Protein AF-A0A7S1F856-F1 (afdb_monomer)

Secondary structure (DSSP, 8-state):
-HHHHHHHHHHHHHHHHHHHHHHHIIIIIHHHHHHHHSEEEEEE-TTS-GGGGTTEEEEEE-TT-EE-GGG-EEEEESEEEEEEEEESSS--SB--EEEEEES-B-SBS-B--TTTT-TT--EEEE----SGGGHHHHHHHHHHHHHHHHHHT-B-SSPEEEEEES-HHHHHHHHHHHHHHHHHHHHHHHHHHHHHHHHHHHHHHHHHHHHHHHHHHHHHHT----PPPPPP-

Solvent-accessible surface area (backbone atoms only — not comparable to full-atom values): 12400 Å² total; per-residue (Å²): 109,74,69,57,54,54,53,52,50,54,51,48,51,51,54,52,50,51,52,52,51,51,53,43,35,62,73,17,44,36,57,28,50,47,34,70,74,23,43,80,47,69,67,43,58,45,81,52,71,36,78,85,50,75,61,40,11,30,39,29,40,31,93,62,35,40,74,38,35,74,67,9,22,29,34,79,68,105,50,35,31,24,36,21,42,36,28,60,79,62,92,65,51,59,43,19,36,29,35,45,44,66,74,35,46,39,69,58,53,32,60,62,40,77,32,62,87,40,91,76,30,38,22,27,35,45,60,71,65,69,37,87,91,42,52,60,56,58,53,47,46,51,53,18,46,56,51,35,25,74,73,68,69,38,44,64,73,74,63,45,42,18,36,43,27,60,50,53,65,61,51,41,52,46,29,47,52,51,34,51,48,53,50,53,52,51,52,52,53,50,50,53,51,51,53,51,54,51,50,55,54,48,52,54,48,51,52,51,51,52,51,54,51,52,52,51,60,52,55,66,73,67,64,72,80,83,74,80,80,77,84,81,132

Organism: Noctiluca scintillans (NCBI:txid2966)

Radius of gyration: 32.12 Å; Cα contacts (8 Å, |Δi|>4): 357; chains: 1; bounding box: 76×32×111 Å

Mean predicted aligned error: 8.93 Å

Sequence (233 aa):
VRGCLLASLCLFCVLVGAWTGFTVYDHFFAHYWFSANGGAYVNVVPTEPATGYADAGKIVFTDESKVDVRRALGYRDRLTYCVAPISDGTLSTSVQFWATGMECCSARGSFTCDDTFNTKARSGFVIRDVSEHRRDQHYYYMKAVRQAEAAFGITSTDPIFVRWVKDPEKMETNYWRTGFGVLLVSVIVALLFCIFVISLIFSSWLGYRWWTVGRKAFGERFQAPVLPDPPVP

Foldseek 3Di:
DVVVVVVVLVVVLVVVLVVLVVVLCQQFVLLLCLLVQADEEAQDAQPDDCVVRVRHQKYFHHLLKAFQLQLKAWDDDVWTKIWTFIHSPDPDLEGQEIAIDIPQADRGRGGGFECRVPSLWRMWRWDDNSDPVVPPNVVRNVVRVVVSCVVPVHDYDNHTYTHTYNDNVVVSVVSVVVSVVSSVVVVVVSVVVVVVVVVVVVVVVVVVVVVVVVVVVVVVVPPDPDDDDDDDD

pLDDT: mean 86.95, std 11.19, range [53.06, 96.38]

Structure (mmCIF, N/CA/C/O backbone):
data_AF-A0A7S1F856-F1
#
_entry.id   AF-A0A7S1F856-F1
#
loop_
_atom_site.group_PDB
_atom_site.id
_atom_site.type_symbol
_atom_site.label_atom_id
_atom_site.label_alt_id
_atom_site.label_comp_id
_atom_site.label_asym_id
_atom_site.label_entity_id
_atom_site.label_seq_id
_atom_site.pdbx_PDB_ins_code
_atom_site.Cartn_x
_atom_site.Cartn_y
_atom_site.Cartn_z
_atom_site.occupancy
_atom_site.B_iso_or_equiv
_atom_site.auth_seq_id
_atom_site.auth_comp_id
_atom_site.auth_asym_id
_atom_site.auth_atom_id
_atom_site.pdbx_PDB_model_num
ATOM 1 N N . VAL A 1 1 ? 19.044 -6.012 -43.704 1.00 62.34 1 VAL A N 1
ATOM 2 C CA . VAL A 1 1 ? 19.553 -6.645 -42.458 1.00 62.34 1 VAL A CA 1
ATOM 3 C C . VAL A 1 1 ? 19.858 -5.627 -41.355 1.00 62.34 1 VAL A C 1
ATOM 5 O O . VAL A 1 1 ? 19.230 -5.710 -40.313 1.00 62.34 1 VAL A O 1
ATOM 8 N N . ARG A 1 2 ? 20.739 -4.629 -41.557 1.00 66.19 2 ARG A N 1
ATOM 9 C CA . ARG A 1 2 ? 21.105 -3.653 -40.497 1.00 66.19 2 ARG A CA 1
ATOM 10 C C . ARG A 1 2 ? 19.947 -2.775 -39.993 1.00 66.19 2 ARG A C 1
ATOM 12 O O . ARG A 1 2 ? 19.802 -2.619 -38.789 1.00 66.19 2 ARG A O 1
ATOM 19 N N . GLY A 1 3 ? 19.093 -2.271 -40.889 1.00 73.81 3 GLY A N 1
ATOM 20 C CA . GLY A 1 3 ? 17.895 -1.511 -40.493 1.00 73.81 3 GLY A CA 1
ATOM 21 C C . GLY A 1 3 ? 16.864 -2.350 -39.727 1.00 73.81 3 GLY A C 1
ATOM 22 O O . GLY A 1 3 ? 16.248 -1.858 -38.790 1.00 73.81 3 GLY A O 1
ATOM 23 N N . CYS A 1 4 ? 16.742 -3.640 -40.060 1.00 79.94 4 CYS A N 1
ATOM 24 C CA . CYS A 1 4 ? 15.829 -4.565 -39.384 1.00 79.94 4 CYS A CA 1
ATOM 25 C C . CYS A 1 4 ? 16.226 -4.802 -37.917 1.00 79.94 4 CYS A C 1
ATOM 27 O O . CYS A 1 4 ? 15.350 -4.867 -37.065 1.00 79.94 4 CYS A O 1
ATOM 29 N N . LEU A 1 5 ? 17.532 -4.878 -37.620 1.00 80.00 5 LEU A N 1
ATOM 30 C CA . LEU A 1 5 ? 18.049 -5.086 -36.258 1.00 80.00 5 LEU A CA 1
ATOM 31 C C . LEU A 1 5 ? 17.800 -3.881 -35.339 1.00 80.00 5 LEU A C 1
ATOM 33 O O . LEU A 1 5 ? 17.421 -4.050 -34.181 1.00 80.00 5 LEU A O 1
ATOM 37 N N . LEU A 1 6 ? 17.979 -2.664 -35.862 1.00 81.06 6 LEU A N 1
ATOM 38 C CA . LEU A 1 6 ? 17.670 -1.428 -35.135 1.00 81.06 6 LEU A CA 1
ATOM 39 C C . LEU A 1 6 ? 16.170 -1.328 -34.842 1.00 81.06 6 LEU A C 1
ATOM 41 O O . LEU A 1 6 ? 15.785 -1.083 -33.704 1.00 81.06 6 LEU A O 1
ATOM 45 N N . ALA A 1 7 ? 15.328 -1.602 -35.843 1.00 85.62 7 ALA A N 1
ATOM 46 C CA . ALA A 1 7 ? 13.878 -1.588 -35.673 1.00 85.62 7 ALA A CA 1
ATOM 47 C C . ALA A 1 7 ? 13.400 -2.616 -34.629 1.00 85.62 7 ALA A C 1
ATOM 49 O O . ALA A 1 7 ? 12.582 -2.276 -33.775 1.00 85.62 7 ALA A O 1
ATOM 50 N N . SER A 1 8 ? 13.942 -3.843 -34.637 1.00 86.44 8 SER A N 1
ATOM 51 C CA . SER A 1 8 ? 13.589 -4.861 -33.637 1.00 86.44 8 SER A CA 1
ATOM 52 C C . SER A 1 8 ? 14.031 -4.487 -32.222 1.00 86.44 8 SER A C 1
ATOM 54 O O . SER A 1 8 ? 13.303 -4.751 -31.268 1.00 86.44 8 SER A O 1
ATOM 56 N N . LEU A 1 9 ? 15.197 -3.848 -32.075 1.00 86.19 9 LEU A N 1
ATOM 57 C CA . LEU A 1 9 ? 15.693 -3.403 -30.773 1.00 86.19 9 LEU A CA 1
ATOM 58 C C . LEU A 1 9 ? 14.836 -2.264 -30.214 1.00 86.19 9 LEU A C 1
ATOM 60 O O . LEU A 1 9 ? 14.446 -2.309 -29.051 1.00 86.19 9 LEU A O 1
ATOM 64 N N . CYS A 1 10 ? 14.475 -1.288 -31.051 1.00 87.94 10 CYS A N 1
ATOM 65 C CA . CYS A 1 10 ? 13.559 -0.219 -30.662 1.00 87.94 10 CYS A CA 1
ATOM 66 C C . CYS A 1 10 ? 12.199 -0.773 -30.221 1.00 87.94 10 CYS A C 1
ATOM 68 O O . CYS A 1 10 ? 11.694 -0.370 -29.176 1.00 87.94 10 CYS A O 1
ATOM 70 N N . LEU A 1 11 ? 11.637 -1.729 -30.971 1.00 91.31 11 LEU A N 1
ATOM 71 C CA . LEU A 1 11 ? 10.378 -2.375 -30.599 1.00 91.31 11 LEU A CA 1
ATOM 72 C C . LEU A 1 11 ? 10.492 -3.088 -29.244 1.00 91.31 11 LEU A C 1
ATOM 74 O O . LEU A 1 11 ? 9.633 -2.913 -28.385 1.00 91.31 11 LEU A O 1
ATOM 78 N N . PHE A 1 12 ? 11.571 -3.843 -29.026 1.00 90.25 12 PHE A N 1
ATOM 79 C CA . PHE A 1 12 ? 11.814 -4.528 -27.756 1.00 90.25 12 PHE A CA 1
ATOM 80 C C . PHE A 1 12 ? 11.919 -3.548 -26.579 1.00 90.25 12 PHE A C 1
ATOM 82 O O . PHE A 1 12 ? 11.275 -3.754 -25.553 1.00 90.25 12 PHE A O 1
ATOM 89 N N . CYS A 1 13 ? 12.663 -2.448 -26.733 1.00 89.88 13 CYS A N 1
ATOM 90 C CA . CYS A 1 13 ? 12.782 -1.419 -25.699 1.00 89.88 13 CYS A CA 1
ATOM 91 C C . CYS A 1 13 ? 11.431 -0.785 -25.346 1.00 89.88 13 CYS A C 1
ATOM 93 O O . CYS A 1 13 ? 11.164 -0.559 -24.168 1.00 89.88 13 CYS A O 1
ATOM 95 N N . VAL A 1 14 ? 10.571 -0.527 -26.337 1.00 92.31 14 VAL A N 1
ATOM 96 C CA . VAL A 1 14 ? 9.226 0.022 -26.098 1.00 92.31 14 VAL A CA 1
ATOM 97 C C . VAL A 1 14 ? 8.366 -0.965 -25.313 1.00 92.31 14 VAL A C 1
ATOM 99 O O . VAL A 1 14 ? 7.725 -0.565 -24.345 1.00 92.31 14 VAL A O 1
ATOM 102 N N . LEU A 1 15 ? 8.380 -2.252 -25.676 1.00 94.25 15 LEU A N 1
ATOM 103 C CA . LEU A 1 15 ? 7.597 -3.276 -24.977 1.00 94.25 15 LEU A CA 1
ATOM 104 C C . LEU A 1 15 ? 8.057 -3.460 -23.528 1.00 94.25 15 LEU A C 1
ATOM 106 O O . LEU A 1 15 ? 7.231 -3.471 -22.616 1.00 94.25 15 LEU A O 1
ATOM 110 N N . VAL A 1 16 ? 9.370 -3.557 -23.306 1.00 91.94 16 VAL A N 1
ATOM 111 C CA . VAL A 1 16 ? 9.930 -3.683 -21.955 1.00 9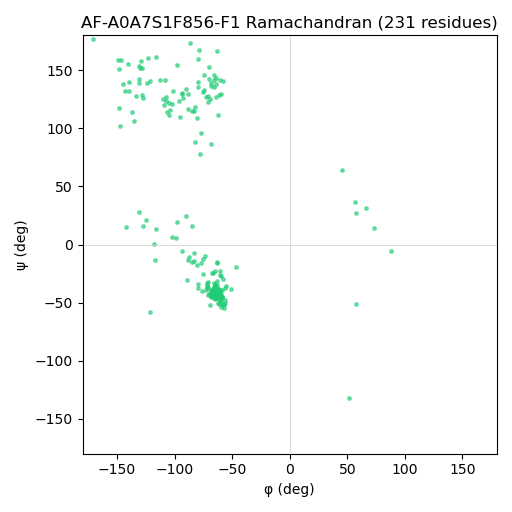1.94 16 VAL A CA 1
ATOM 112 C C . VAL A 1 16 ? 9.661 -2.423 -21.139 1.00 91.94 16 VAL A C 1
ATOM 114 O O . VAL A 1 16 ? 9.255 -2.539 -19.990 1.00 91.94 16 VAL A O 1
ATOM 117 N N . GLY A 1 17 ? 9.824 -1.233 -21.724 1.00 93.25 17 GLY A N 1
ATOM 118 C CA . GLY A 1 17 ? 9.543 0.037 -21.053 1.00 93.25 17 GLY A CA 1
ATOM 119 C C . GLY A 1 17 ? 8.068 0.208 -20.681 1.00 93.25 17 GLY A C 1
ATOM 120 O O . GLY A 1 17 ? 7.759 0.685 -19.592 1.00 93.25 17 GLY A O 1
ATOM 121 N N . ALA A 1 18 ? 7.151 -0.222 -21.550 1.00 93.62 18 ALA A N 1
ATOM 122 C CA . ALA A 1 18 ? 5.722 -0.226 -21.252 1.00 93.62 18 ALA A CA 1
ATOM 123 C C . ALA A 1 18 ? 5.396 -1.195 -20.108 1.00 93.62 18 ALA A C 1
ATOM 125 O O . ALA A 1 18 ? 4.680 -0.828 -19.177 1.00 93.62 18 ALA A O 1
ATOM 126 N N . TRP A 1 19 ? 5.965 -2.405 -20.141 1.00 93.38 19 TRP A N 1
ATOM 127 C CA . TRP A 1 19 ? 5.790 -3.394 -19.080 1.00 93.38 19 TRP A CA 1
ATOM 128 C C . TRP A 1 19 ? 6.327 -2.890 -17.737 1.00 93.38 19 TRP A C 1
ATOM 130 O O . TRP A 1 19 ? 5.606 -2.896 -16.741 1.00 93.38 19 TRP A O 1
ATOM 140 N N . THR A 1 20 ? 7.570 -2.400 -17.694 1.00 93.06 20 THR A N 1
ATOM 141 C CA . THR A 1 20 ? 8.158 -1.874 -16.456 1.00 93.06 20 THR A CA 1
ATOM 142 C C . THR A 1 20 ? 7.386 -0.661 -15.952 1.00 93.06 20 THR A C 1
ATOM 144 O O . THR A 1 20 ? 7.065 -0.608 -14.767 1.00 93.06 20 THR A O 1
ATOM 147 N N . GLY A 1 21 ? 7.004 0.264 -16.835 1.00 92.75 21 GLY A N 1
ATOM 148 C CA . GLY A 1 21 ? 6.171 1.416 -16.493 1.00 92.75 21 GLY A CA 1
ATOM 149 C C . GLY A 1 21 ? 4.847 1.008 -15.847 1.00 92.75 21 GLY A C 1
ATOM 150 O O . GLY A 1 21 ? 4.512 1.519 -14.778 1.00 92.75 21 GLY A O 1
ATOM 151 N N . PHE A 1 22 ? 4.146 0.035 -16.435 1.00 91.25 22 PHE A N 1
ATOM 152 C CA . PHE A 1 22 ? 2.907 -0.509 -15.879 1.00 91.25 22 PHE A CA 1
ATOM 153 C C . PHE A 1 22 ? 3.130 -1.127 -14.493 1.00 91.25 22 PHE A C 1
ATOM 155 O O . PHE A 1 22 ? 2.426 -0.788 -13.545 1.00 91.25 22 PHE A O 1
ATOM 162 N N . THR A 1 23 ? 4.168 -1.956 -14.326 1.00 89.81 23 THR A N 1
ATOM 163 C CA . THR A 1 23 ? 4.466 -2.565 -13.017 1.00 89.81 23 THR A CA 1
ATOM 164 C C . THR A 1 23 ? 4.821 -1.531 -11.946 1.00 89.81 23 THR A C 1
ATOM 166 O O . THR A 1 23 ? 4.361 -1.634 -10.811 1.00 89.81 23 THR A O 1
ATOM 169 N N . VAL A 1 24 ? 5.603 -0.501 -12.281 1.00 91.88 24 VAL A N 1
ATOM 170 C CA . VAL A 1 24 ? 5.981 0.552 -11.328 1.00 91.88 24 VAL A CA 1
ATOM 171 C C . VAL A 1 24 ? 4.765 1.392 -10.947 1.00 91.88 24 VAL A C 1
ATOM 173 O O . VAL A 1 24 ? 4.605 1.745 -9.774 1.00 91.88 24 VAL A O 1
ATOM 176 N N . TYR A 1 25 ? 3.892 1.682 -11.914 1.00 91.00 25 TYR A N 1
ATOM 177 C CA . TYR A 1 25 ? 2.637 2.370 -11.654 1.00 91.00 25 TYR A CA 1
ATOM 178 C C . TYR A 1 25 ? 1.774 1.579 -10.671 1.00 91.00 25 TYR A C 1
ATOM 180 O O . TYR A 1 25 ? 1.439 2.095 -9.606 1.00 91.00 25 TYR A O 1
ATOM 188 N N . ASP A 1 26 ? 1.517 0.307 -10.968 1.00 86.94 26 ASP A N 1
ATOM 189 C CA . ASP A 1 26 ? 0.674 -0.560 -10.150 1.00 86.94 26 ASP A CA 1
ATOM 190 C C . ASP A 1 26 ? 1.226 -0.771 -8.737 1.00 86.94 26 ASP A C 1
ATOM 192 O O . ASP A 1 26 ? 0.455 -0.798 -7.775 1.00 86.94 26 ASP A O 1
ATOM 196 N N . HIS A 1 27 ? 2.546 -0.911 -8.575 1.00 85.25 27 HIS A N 1
ATOM 197 C CA . HIS A 1 27 ? 3.159 -1.182 -7.272 1.00 85.25 27 HIS A CA 1
ATOM 198 C C . HIS A 1 27 ? 3.313 0.058 -6.384 1.00 85.25 27 HIS A C 1
ATOM 200 O O . HIS A 1 27 ? 3.131 -0.064 -5.168 1.00 85.25 27 HIS A O 1
ATOM 206 N N . PHE A 1 28 ? 3.630 1.220 -6.964 1.00 89.69 28 PHE A N 1
ATOM 207 C CA . PHE A 1 28 ? 4.019 2.415 -6.207 1.00 89.69 28 PHE A CA 1
ATOM 208 C C . PHE A 1 28 ? 3.104 3.611 -6.465 1.00 89.69 28 PHE A C 1
ATOM 210 O O . PHE A 1 28 ? 2.504 4.136 -5.525 1.00 89.69 28 PHE A O 1
ATOM 217 N N . PHE A 1 29 ? 2.980 4.049 -7.722 1.00 91.00 29 PHE A N 1
ATOM 218 C CA . PHE A 1 29 ? 2.286 5.303 -8.025 1.00 91.00 29 PHE A CA 1
ATOM 219 C C . PHE A 1 29 ? 0.773 5.214 -7.832 1.00 91.00 29 PHE A C 1
ATOM 221 O O . PHE A 1 29 ? 0.177 6.196 -7.410 1.00 91.00 29 PHE A O 1
ATOM 228 N N . ALA A 1 30 ? 0.148 4.063 -8.074 1.00 89.69 30 ALA A N 1
ATOM 229 C CA . ALA A 1 30 ? -1.286 3.887 -7.875 1.00 89.69 30 ALA A CA 1
ATOM 230 C C . ALA A 1 30 ? -1.687 4.112 -6.402 1.00 89.69 30 ALA A C 1
ATOM 232 O O . ALA A 1 30 ? -2.652 4.821 -6.125 1.00 89.69 30 ALA A O 1
ATOM 233 N N . HIS A 1 31 ? -0.894 3.597 -5.452 1.00 88.06 31 HIS A N 1
ATOM 234 C CA . HIS A 1 31 ? -1.094 3.841 -4.014 1.00 88.06 31 HIS A CA 1
ATOM 235 C C . HIS A 1 31 ? -0.836 5.290 -3.626 1.00 88.06 31 HIS A C 1
ATOM 237 O O . HIS A 1 31 ? -1.598 5.865 -2.852 1.00 88.06 31 HIS A O 1
ATOM 243 N N . TYR A 1 32 ? 0.220 5.882 -4.185 1.00 91.31 32 TYR A N 1
ATOM 244 C CA . TYR A 1 32 ? 0.529 7.294 -3.990 1.00 91.31 32 TYR A CA 1
ATOM 245 C C . TYR A 1 32 ? -0.640 8.183 -4.433 1.00 91.31 32 TYR A C 1
ATOM 247 O O . TYR A 1 32 ? -1.161 8.947 -3.630 1.00 91.31 32 TYR A O 1
ATOM 255 N N . TRP A 1 33 ? -1.103 8.037 -5.677 1.00 90.81 33 TRP A N 1
ATOM 256 C CA . TRP A 1 33 ? -2.180 8.856 -6.234 1.00 90.81 33 TRP A CA 1
ATOM 257 C C . TRP A 1 33 ? -3.518 8.624 -5.543 1.00 90.81 33 TRP A C 1
ATOM 259 O O . TRP A 1 33 ? -4.266 9.576 -5.352 1.00 90.81 33 TRP A O 1
ATOM 269 N N . PHE A 1 34 ? -3.822 7.388 -5.147 1.00 89.88 34 PHE A N 1
ATOM 270 C CA . PHE A 1 34 ? -5.037 7.105 -4.393 1.00 89.88 34 PHE A CA 1
ATOM 271 C C . PHE A 1 34 ? -5.039 7.806 -3.032 1.00 89.88 34 PHE A C 1
ATOM 273 O O . PHE A 1 34 ? -6.029 8.435 -2.675 1.00 89.88 34 PHE A O 1
ATOM 280 N N . SER A 1 35 ? -3.925 7.757 -2.298 1.00 90.38 35 SER A N 1
ATOM 281 C CA . SER A 1 35 ? -3.823 8.433 -1.003 1.00 90.38 35 SER A CA 1
ATOM 282 C C . SER A 1 35 ? -3.747 9.957 -1.135 1.00 90.38 35 SER A C 1
ATOM 284 O O . SER A 1 35 ? -4.344 10.661 -0.327 1.00 90.38 35 SER A O 1
ATOM 286 N N . ALA A 1 36 ? -3.058 10.464 -2.161 1.00 91.88 36 ALA A N 1
ATOM 287 C CA . ALA A 1 36 ? -2.905 11.896 -2.412 1.00 91.88 36 ALA A CA 1
ATOM 288 C C . ALA A 1 36 ? -4.206 12.564 -2.891 1.00 91.88 36 ALA A C 1
ATOM 290 O O . ALA A 1 36 ? -4.481 13.699 -2.514 1.00 91.88 36 ALA A O 1
ATOM 291 N N . ASN A 1 37 ? -5.007 11.866 -3.705 1.00 92.38 37 ASN A N 1
ATOM 292 C CA . ASN A 1 37 ? -6.304 12.363 -4.180 1.00 92.38 37 ASN A CA 1
ATOM 293 C C . ASN A 1 37 ? -7.463 12.025 -3.228 1.00 92.38 37 ASN A C 1
ATOM 295 O O . ASN A 1 37 ? -8.563 12.543 -3.411 1.00 92.38 37 ASN A O 1
ATOM 299 N N . GLY A 1 38 ? -7.248 11.123 -2.269 1.00 91.81 38 GLY A N 1
ATOM 300 C CA . GLY A 1 38 ? -8.250 10.725 -1.285 1.00 91.81 38 GLY A CA 1
ATOM 301 C C . GLY A 1 38 ? -8.391 11.732 -0.144 1.00 91.81 38 GLY A C 1
ATOM 302 O O . GLY A 1 38 ? -7.488 12.520 0.141 1.00 91.81 38 GLY A O 1
ATOM 303 N N . GLY A 1 39 ? -9.527 11.678 0.549 1.00 93.31 39 GLY A N 1
ATOM 304 C CA . GLY A 1 39 ? -9.784 12.515 1.718 1.00 93.31 39 GLY A CA 1
ATOM 305 C C . GLY A 1 39 ? -8.828 12.203 2.874 1.00 93.31 39 GLY A C 1
ATOM 306 O O . GLY A 1 39 ? -8.468 11.044 3.111 1.00 93.31 39 GLY A O 1
ATOM 307 N N . ALA A 1 40 ? -8.420 13.238 3.608 1.00 94.81 40 ALA A N 1
ATOM 308 C CA . ALA A 1 40 ? -7.678 13.102 4.856 1.00 94.81 40 ALA A CA 1
ATOM 309 C C . ALA A 1 40 ? -8.618 13.394 6.030 1.00 94.81 40 ALA A C 1
ATOM 311 O O . ALA A 1 40 ? -9.039 14.534 6.226 1.00 94.81 40 ALA A O 1
ATOM 312 N N . TYR A 1 41 ? -8.937 12.364 6.809 1.00 95.62 41 TYR A N 1
ATOM 313 C CA . TYR A 1 41 ? -9.844 12.469 7.950 1.00 95.62 41 TYR A CA 1
ATOM 314 C C . TYR A 1 41 ? -9.073 12.364 9.257 1.00 95.62 41 TYR A C 1
ATOM 316 O O . TYR A 1 41 ? -8.129 11.584 9.367 1.00 95.62 41 TYR A O 1
ATOM 324 N N . VAL A 1 42 ? -9.474 13.147 10.255 1.00 95.75 42 VAL A N 1
ATOM 325 C CA . VAL A 1 42 ? -8.827 13.195 11.570 1.00 95.75 42 VAL A CA 1
ATOM 326 C C . VAL A 1 42 ? -9.846 13.005 12.681 1.00 95.75 42 VAL A C 1
ATOM 328 O O . VAL A 1 42 ? -11.004 13.382 12.521 1.00 95.75 42 VAL A O 1
ATOM 331 N N . ASN A 1 43 ? -9.394 12.459 13.811 1.00 94.50 43 ASN A N 1
ATOM 332 C CA . ASN A 1 43 ? -10.220 12.135 14.976 1.00 94.50 43 ASN A CA 1
ATOM 333 C C . ASN A 1 43 ? -11.386 11.187 14.650 1.00 94.50 43 ASN A C 1
ATOM 335 O O . ASN A 1 43 ? -12.468 11.329 15.210 1.00 94.50 43 ASN A O 1
ATOM 339 N N . VAL A 1 44 ? -11.159 10.228 13.748 1.00 95.31 44 VAL A N 1
ATOM 340 C CA . VAL A 1 44 ? -12.162 9.213 13.397 1.00 95.31 44 VAL A CA 1
ATOM 341 C C . VAL A 1 44 ? -12.261 8.183 14.514 1.00 95.31 44 VAL A C 1
ATOM 343 O O . VAL A 1 44 ? -11.240 7.657 14.973 1.00 95.31 44 VAL A O 1
ATOM 346 N N . VAL A 1 45 ? -13.482 7.882 14.946 1.00 93.81 45 VAL A N 1
ATOM 347 C CA . VAL A 1 45 ? -13.721 6.881 15.987 1.00 93.81 45 VAL A CA 1
ATOM 348 C C . VAL A 1 45 ? -13.908 5.510 15.322 1.00 93.81 45 VAL A C 1
ATOM 350 O O . VAL A 1 45 ? -14.679 5.397 14.373 1.00 93.81 45 VAL A O 1
ATOM 353 N N . PRO A 1 46 ? -13.273 4.423 15.800 1.00 92.81 46 PRO A N 1
ATOM 354 C CA . PRO A 1 46 ? -13.384 3.108 15.159 1.00 92.81 46 PRO A CA 1
ATOM 355 C C . PRO A 1 46 ? -14.797 2.499 15.156 1.00 92.81 46 PRO A C 1
ATOM 357 O O . PRO A 1 46 ? -15.045 1.527 14.444 1.00 92.81 46 PRO A O 1
ATOM 360 N N . THR A 1 47 ? -15.705 3.033 15.976 1.00 90.62 47 THR A N 1
ATOM 361 C CA . THR A 1 47 ? -17.113 2.620 16.061 1.00 90.62 47 THR A CA 1
ATOM 362 C C . THR A 1 47 ? -18.017 3.357 15.068 1.00 90.62 47 THR A C 1
ATOM 364 O O . THR A 1 47 ? -19.168 2.956 14.889 1.00 90.62 47 THR A O 1
ATOM 367 N N . GLU A 1 48 ? -17.518 4.408 14.407 1.00 91.31 48 GLU A N 1
ATOM 368 C CA . GLU A 1 48 ? -18.246 5.119 13.356 1.00 91.31 48 GLU A CA 1
ATOM 369 C C . GLU A 1 48 ? -18.388 4.261 12.090 1.00 91.31 48 GLU A C 1
ATOM 371 O O . GLU A 1 48 ? -17.553 3.394 11.813 1.00 91.31 48 GLU A O 1
ATOM 376 N N . PRO A 1 49 ? -19.442 4.492 11.289 1.00 92.12 49 PRO A N 1
ATOM 377 C CA . PRO A 1 49 ? -19.626 3.762 10.050 1.00 92.12 49 PRO A CA 1
ATOM 378 C C . PRO A 1 49 ? -18.567 4.148 9.003 1.00 92.12 49 PRO A C 1
ATOM 380 O O . PRO A 1 49 ? -18.442 5.307 8.606 1.00 92.12 49 PRO A O 1
ATOM 383 N N . ALA A 1 50 ? -17.861 3.149 8.479 1.00 92.56 50 ALA A N 1
ATOM 384 C CA . ALA A 1 50 ? -16.854 3.262 7.431 1.00 92.56 50 ALA A CA 1
ATOM 385 C C . ALA A 1 50 ? -17.409 3.826 6.113 1.00 92.56 50 ALA A C 1
ATOM 387 O O . ALA A 1 50 ? -16.663 4.417 5.335 1.00 92.56 50 ALA A O 1
ATOM 388 N N . THR A 1 51 ? -18.721 3.730 5.870 1.00 91.31 51 THR A N 1
ATOM 389 C CA . THR A 1 51 ? -19.370 4.288 4.671 1.00 91.31 51 THR A CA 1
ATOM 390 C C . THR A 1 51 ? -19.151 5.794 4.514 1.00 91.31 51 THR A C 1
ATOM 392 O O . THR A 1 51 ? -19.112 6.282 3.389 1.00 91.31 51 THR A O 1
ATOM 395 N N . GLY A 1 52 ? -18.986 6.532 5.620 1.00 91.50 52 GLY A N 1
ATOM 396 C CA . GLY A 1 52 ? -18.684 7.970 5.600 1.00 91.50 52 GLY A CA 1
ATOM 397 C C . GLY A 1 52 ? -17.245 8.311 5.194 1.00 91.50 52 GLY A C 1
ATOM 398 O O . GLY A 1 52 ? -16.949 9.476 4.953 1.00 91.50 52 GLY A O 1
ATOM 399 N N . TYR A 1 53 ? -16.373 7.305 5.101 1.00 94.44 53 TYR A N 1
ATOM 400 C CA . TYR A 1 53 ? -14.936 7.439 4.845 1.00 94.44 53 TYR A CA 1
ATOM 401 C C . TYR A 1 53 ? -14.489 6.622 3.623 1.00 94.44 53 TYR A C 1
ATOM 403 O O . TYR A 1 53 ? -13.318 6.271 3.493 1.00 94.44 53 TYR A O 1
ATOM 411 N N . ALA A 1 54 ? -15.414 6.279 2.722 1.00 90.38 54 ALA A N 1
ATOM 412 C CA . ALA A 1 54 ? -15.145 5.403 1.578 1.00 90.38 54 ALA A CA 1
ATOM 413 C C . ALA A 1 54 ? -14.149 5.994 0.552 1.00 90.38 54 ALA A C 1
ATOM 415 O O . ALA A 1 54 ? -13.523 5.252 -0.211 1.00 90.38 54 ALA A O 1
ATOM 416 N N . ASP A 1 55 ? -14.003 7.318 0.525 1.00 92.12 55 ASP A N 1
ATOM 417 C CA . ASP A 1 55 ? -13.058 8.087 -0.290 1.00 92.12 55 ASP A CA 1
ATOM 418 C C . ASP A 1 55 ? -11.790 8.496 0.480 1.00 92.12 55 ASP A C 1
ATOM 420 O O . ASP A 1 55 ? -10.942 9.216 -0.055 1.00 92.12 55 ASP A O 1
ATOM 424 N N . ALA A 1 56 ? -11.628 8.031 1.721 1.00 93.88 56 ALA A N 1
ATOM 425 C CA . ALA A 1 56 ? -10.454 8.333 2.521 1.00 93.88 56 ALA A CA 1
ATOM 426 C C . ALA A 1 56 ? -9.185 7.746 1.889 1.00 93.88 56 ALA A C 1
ATOM 428 O O . ALA A 1 56 ? -9.083 6.547 1.628 1.00 93.88 56 ALA A O 1
ATOM 429 N N . GLY A 1 57 ? -8.183 8.600 1.698 1.00 93.38 57 GLY A N 1
ATOM 430 C CA . GLY A 1 57 ? -6.812 8.190 1.398 1.00 93.38 57 GLY A CA 1
ATOM 431 C C . GLY A 1 57 ? -5.993 7.974 2.672 1.00 93.38 57 GLY A C 1
ATOM 432 O O . GLY A 1 57 ? -5.081 7.140 2.709 1.00 93.38 57 GLY A O 1
ATOM 433 N N . LYS A 1 58 ? -6.319 8.728 3.729 1.00 95.06 58 LYS A N 1
ATOM 434 C CA . LYS A 1 58 ? -5.648 8.700 5.032 1.00 95.06 58 LYS A CA 1
ATOM 435 C C . LYS A 1 58 ? -6.666 8.937 6.138 1.00 95.06 58 LYS A C 1
ATOM 437 O O . LYS A 1 58 ? -7.514 9.822 6.031 1.00 95.06 58 LYS A O 1
ATOM 442 N N . ILE A 1 59 ? -6.538 8.183 7.219 1.00 95.88 59 ILE A N 1
ATOM 443 C CA . ILE A 1 59 ? -7.393 8.319 8.397 1.00 95.88 59 ILE A CA 1
ATOM 444 C C . ILE A 1 59 ? -6.494 8.452 9.619 1.00 95.88 59 ILE A C 1
ATOM 446 O O . ILE A 1 59 ? -5.595 7.644 9.820 1.00 95.88 59 ILE A O 1
ATOM 450 N N . VAL A 1 60 ? -6.720 9.462 10.447 1.00 96.31 60 VAL A N 1
ATOM 451 C CA . VAL A 1 60 ? -6.119 9.579 11.775 1.00 96.31 60 VAL A CA 1
ATOM 452 C C . VAL A 1 60 ? -7.218 9.286 12.783 1.00 96.31 60 VAL A C 1
ATOM 454 O O . VAL A 1 60 ? -8.194 10.030 12.879 1.00 96.31 60 VAL A O 1
ATOM 457 N N . PHE A 1 61 ? -7.065 8.183 13.502 1.00 96.25 61 PHE A N 1
ATOM 458 C CA . PHE A 1 61 ? -8.006 7.757 14.524 1.00 96.25 61 PHE A CA 1
ATOM 459 C C . PHE A 1 61 ? -7.806 8.547 15.825 1.00 96.25 61 PHE A C 1
ATOM 461 O O . PHE A 1 61 ? -6.800 9.246 15.993 1.00 96.25 61 PHE A O 1
ATOM 468 N N . THR A 1 62 ? -8.770 8.439 16.740 1.00 95.19 62 THR A N 1
ATOM 469 C CA . THR A 1 62 ? -8.677 9.038 18.082 1.00 95.19 62 THR A CA 1
ATOM 470 C C . THR A 1 62 ? -7.529 8.457 18.916 1.00 95.19 62 THR A C 1
ATOM 472 O O . THR A 1 62 ? -6.960 7.414 18.592 1.00 95.19 62 THR A O 1
ATOM 475 N N . ASP A 1 63 ? -7.186 9.121 20.019 1.00 92.00 63 ASP A N 1
ATOM 476 C CA . ASP A 1 63 ? -6.039 8.767 20.868 1.00 92.00 63 ASP A CA 1
ATOM 477 C C . ASP A 1 63 ? -6.204 7.430 21.603 1.00 92.00 63 ASP A C 1
ATOM 479 O O . ASP A 1 63 ? -5.226 6.758 21.942 1.00 92.00 63 ASP A O 1
ATOM 483 N N . GLU A 1 64 ? -7.447 7.020 21.817 1.00 90.69 64 GLU A N 1
ATOM 484 C CA . GLU A 1 64 ? -7.827 5.763 22.452 1.00 90.69 64 GLU A CA 1
ATOM 485 C C . GLU A 1 64 ? -7.764 4.584 21.471 1.00 90.69 64 GLU A C 1
ATOM 487 O O . GLU A 1 64 ? -7.708 3.425 21.891 1.00 90.69 64 GLU A O 1
ATOM 492 N N . SER A 1 65 ? -7.737 4.872 20.167 1.00 93.31 65 SER A N 1
ATOM 493 C CA . SER A 1 65 ? -7.805 3.875 19.104 1.00 93.31 65 SER A CA 1
ATOM 494 C C . SER A 1 65 ? -6.514 3.078 18.979 1.00 93.31 65 SER A C 1
ATOM 496 O O . SER A 1 65 ? -5.422 3.622 18.809 1.00 93.31 65 SER A O 1
ATOM 498 N N . LYS A 1 66 ? -6.642 1.753 19.019 1.00 93.31 66 LYS A N 1
ATOM 499 C CA . LYS A 1 66 ? -5.537 0.803 18.895 1.00 93.31 66 LYS A CA 1
ATOM 500 C C . LYS A 1 66 ? -5.951 -0.394 18.053 1.00 93.31 66 LYS A C 1
ATOM 502 O O . LYS A 1 66 ? -7.122 -0.766 17.970 1.00 93.31 66 LYS A O 1
ATOM 507 N N . VAL A 1 67 ? -4.956 -1.040 17.461 1.00 94.62 67 VAL A N 1
ATOM 508 C CA . VAL A 1 67 ? -5.144 -2.339 16.816 1.00 94.62 67 VAL A CA 1
ATOM 509 C C . VAL A 1 67 ? -5.369 -3.395 17.898 1.00 94.62 67 VAL A C 1
ATOM 511 O O . VAL A 1 67 ? -4.527 -3.590 18.777 1.00 94.62 67 VAL A O 1
ATOM 514 N N . ASP A 1 68 ? -6.495 -4.098 17.837 1.00 93.12 68 ASP A N 1
ATOM 515 C CA . ASP A 1 68 ? -6.793 -5.199 18.744 1.00 93.12 68 ASP A CA 1
ATOM 516 C C . ASP A 1 68 ? -6.119 -6.487 18.258 1.00 93.12 68 ASP A C 1
ATOM 518 O O . ASP A 1 68 ? -6.673 -7.310 17.526 1.00 93.12 68 ASP A O 1
ATOM 522 N N . VAL A 1 69 ? -4.879 -6.662 18.711 1.00 92.88 69 VAL A N 1
ATOM 523 C CA . VAL A 1 69 ? -4.030 -7.814 18.386 1.00 92.88 69 VAL A CA 1
ATOM 524 C C . VAL A 1 69 ? -4.644 -9.145 18.846 1.00 92.88 69 VAL A C 1
ATOM 526 O O . VAL A 1 69 ? -4.375 -10.188 18.250 1.00 92.88 69 VAL A O 1
ATOM 529 N N . ARG A 1 70 ? -5.497 -9.144 19.882 1.00 91.56 70 ARG A N 1
ATOM 530 C CA . ARG A 1 70 ? -6.094 -10.380 20.420 1.00 91.56 70 ARG A CA 1
ATOM 531 C C . ARG A 1 70 ? -7.117 -10.975 19.458 1.00 91.56 70 ARG A C 1
ATOM 533 O O . ARG A 1 70 ? -7.238 -12.196 19.386 1.00 91.56 70 ARG A O 1
ATOM 540 N N . ARG A 1 71 ? -7.815 -10.117 18.710 1.00 92.94 71 ARG A N 1
ATOM 541 C CA . ARG A 1 71 ? -8.791 -10.496 17.677 1.00 92.94 71 ARG A CA 1
ATOM 542 C C . ARG A 1 71 ? -8.192 -10.467 16.264 1.00 92.94 71 ARG A C 1
ATOM 544 O O . ARG A 1 71 ? -8.927 -10.439 15.281 1.00 92.94 71 ARG A O 1
ATOM 551 N N . ALA A 1 72 ? -6.862 -10.509 16.152 1.00 94.94 72 ALA A N 1
ATOM 552 C CA . ALA A 1 72 ? -6.175 -10.630 14.872 1.00 94.94 72 ALA A CA 1
ATOM 553 C C . ALA A 1 72 ? -6.266 -12.048 14.292 1.00 94.94 72 ALA A C 1
ATOM 555 O O . ALA A 1 72 ? -6.211 -13.047 15.024 1.00 94.94 72 ALA A O 1
ATOM 556 N N . LEU A 1 73 ? -6.343 -12.132 12.964 1.00 96.12 73 LEU A N 1
ATOM 557 C CA . LEU A 1 73 ? -6.412 -13.382 12.217 1.00 96.12 73 LEU A CA 1
ATOM 558 C C . LEU A 1 73 ? -5.555 -13.331 10.946 1.00 96.12 73 LEU A C 1
ATOM 560 O O . LEU A 1 73 ? -5.535 -12.329 10.231 1.00 96.12 73 LEU A O 1
ATOM 564 N N . GLY A 1 74 ? -4.871 -14.440 10.664 1.00 95.50 74 GLY A N 1
ATOM 565 C CA . GLY A 1 74 ? -4.104 -14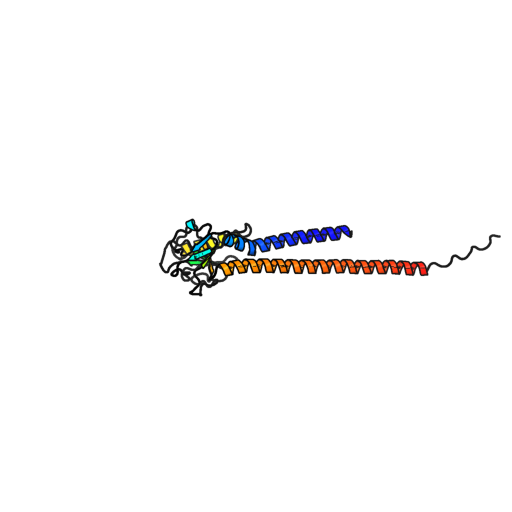.651 9.439 1.00 95.50 74 GLY A CA 1
ATOM 566 C C . GLY A 1 74 ? -4.764 -15.684 8.528 1.00 95.50 74 GLY A C 1
ATOM 567 O O . GLY A 1 74 ? -4.914 -16.844 8.914 1.00 95.50 74 GLY A O 1
ATOM 568 N N . TYR A 1 75 ? -5.121 -15.282 7.309 1.00 95.25 75 TYR A N 1
ATOM 569 C CA . TYR A 1 75 ? -5.582 -16.172 6.242 1.00 95.25 75 TYR A CA 1
ATOM 570 C C . TYR A 1 75 ? -4.413 -16.536 5.326 1.00 95.25 75 TYR A C 1
ATOM 572 O O . TYR A 1 75 ? -3.766 -15.655 4.768 1.00 95.25 75 TYR A O 1
ATOM 580 N N . ARG A 1 76 ? -4.131 -17.827 5.146 1.00 92.81 76 ARG A N 1
ATOM 581 C CA . ARG A 1 76 ? -2.980 -18.293 4.362 1.00 92.81 76 ARG A CA 1
ATOM 582 C C . ARG A 1 76 ? -3.411 -18.799 2.987 1.00 92.81 76 ARG A C 1
ATOM 584 O O . ARG A 1 76 ? -4.064 -19.833 2.899 1.00 92.81 76 ARG A O 1
ATOM 591 N N . ASP A 1 77 ? -2.967 -18.118 1.934 1.00 87.12 77 ASP A N 1
ATOM 592 C CA . ASP A 1 77 ? -3.056 -18.569 0.543 1.00 87.12 77 ASP A CA 1
ATOM 593 C C . ASP A 1 77 ? -1.855 -18.063 -0.271 1.00 87.12 77 ASP A C 1
ATOM 595 O O . ASP A 1 77 ? -1.786 -16.889 -0.624 1.00 87.12 77 ASP A O 1
ATOM 599 N N . ARG A 1 78 ? -0.876 -18.945 -0.526 1.00 86.88 78 ARG A N 1
ATOM 600 C CA . ARG A 1 78 ? 0.517 -18.646 -0.952 1.00 86.88 78 ARG A CA 1
ATOM 601 C C . ARG A 1 78 ? 1.292 -17.739 0.016 1.00 86.88 78 ARG A C 1
ATOM 603 O O . ARG A 1 78 ? 2.387 -18.109 0.423 1.00 86.88 78 ARG A O 1
ATOM 610 N N . LEU A 1 79 ? 0.703 -16.608 0.391 1.00 89.62 79 LEU A N 1
ATOM 611 C CA . LEU A 1 79 ? 1.106 -15.667 1.427 1.00 89.62 79 LEU A CA 1
ATOM 612 C C . LEU A 1 79 ? 0.038 -15.618 2.531 1.00 89.62 79 LEU A C 1
ATOM 614 O O . LEU A 1 79 ? -1.113 -16.015 2.348 1.00 89.62 79 LEU A O 1
ATOM 618 N N . THR A 1 80 ? 0.425 -15.128 3.695 1.00 92.31 80 THR A N 1
ATOM 619 C CA . THR A 1 80 ? -0.416 -14.960 4.875 1.00 92.31 80 THR A CA 1
ATOM 620 C C . THR A 1 80 ? -0.943 -13.534 4.893 1.00 92.31 80 THR A C 1
ATOM 622 O O . THR A 1 80 ? -0.189 -12.591 5.122 1.00 92.31 80 THR A O 1
ATOM 625 N N . TYR A 1 81 ? -2.237 -13.379 4.648 1.00 94.25 81 TYR A N 1
ATOM 626 C CA . TYR A 1 81 ? -2.968 -12.121 4.701 1.00 94.25 81 TYR A CA 1
ATOM 627 C C . TYR A 1 81 ? -3.482 -11.894 6.116 1.00 94.25 81 TYR A C 1
ATOM 629 O O . TYR A 1 81 ? -4.281 -12.668 6.642 1.00 94.25 81 TYR A O 1
ATOM 637 N N . CYS A 1 82 ? -2.998 -10.829 6.732 1.00 95.50 82 CYS A N 1
ATOM 638 C CA . CYS A 1 82 ? -3.231 -10.498 8.123 1.00 95.50 82 CYS A CA 1
ATOM 639 C C . CYS A 1 82 ? -4.289 -9.415 8.235 1.00 95.50 82 CYS A C 1
ATOM 641 O O . CYS A 1 82 ? -4.183 -8.384 7.569 1.00 95.50 82 CYS A O 1
ATOM 643 N N . VAL A 1 83 ? -5.262 -9.627 9.115 1.00 96.38 83 VAL A N 1
ATOM 644 C CA . VAL A 1 83 ? -6.264 -8.624 9.476 1.00 96.38 83 VAL A CA 1
ATOM 645 C C . VAL A 1 83 ? -6.371 -8.529 10.992 1.00 96.38 83 VAL A C 1
ATOM 647 O O . VAL A 1 83 ? -6.345 -9.540 11.697 1.00 96.38 83 VAL A O 1
ATOM 650 N N . ALA A 1 84 ? -6.484 -7.312 11.504 1.00 95.81 84 ALA A N 1
ATOM 651 C CA . ALA A 1 84 ? -6.720 -7.044 12.912 1.00 95.81 84 ALA A CA 1
ATOM 652 C C . ALA A 1 84 ? -7.722 -5.890 13.059 1.00 95.81 84 ALA A C 1
ATOM 654 O O . ALA A 1 84 ? -7.567 -4.867 12.390 1.00 95.81 84 ALA A O 1
ATOM 655 N N . PRO A 1 85 ? -8.756 -6.033 13.900 1.00 95.50 85 PRO A N 1
ATOM 656 C CA . PRO A 1 85 ? -9.756 -4.992 14.070 1.00 95.50 85 PRO A CA 1
ATOM 657 C C . PRO A 1 85 ? -9.153 -3.782 14.794 1.00 95.50 85 PRO A C 1
ATOM 659 O O . PRO A 1 85 ? -8.340 -3.936 15.707 1.00 95.50 85 PRO A O 1
ATOM 662 N N . ILE A 1 86 ? -9.548 -2.574 14.398 1.00 95.12 86 ILE A N 1
ATOM 663 C CA . ILE A 1 86 ? -9.188 -1.338 15.103 1.00 95.12 86 ILE A CA 1
ATOM 664 C C . ILE A 1 86 ? -10.321 -1.020 16.078 1.00 95.12 86 ILE A C 1
ATOM 666 O O . ILE A 1 86 ? -11.491 -1.042 15.704 1.00 95.12 86 ILE A O 1
ATOM 670 N N . SER A 1 87 ? -9.985 -0.763 17.340 1.00 92.62 87 SER A N 1
ATOM 671 C CA . SER A 1 87 ? -10.962 -0.450 18.388 1.00 92.62 87 SER A CA 1
ATOM 672 C C . SER A 1 87 ? -10.387 0.542 19.392 1.00 92.62 87 SER A C 1
ATOM 674 O O . SER A 1 87 ? -9.176 0.653 19.548 1.00 92.62 87 SER A O 1
ATOM 676 N N . ASP A 1 88 ? -11.253 1.234 20.112 1.00 89.12 88 ASP A N 1
ATOM 677 C CA . ASP A 1 88 ? -10.925 2.163 21.201 1.00 89.12 88 ASP A CA 1
ATOM 678 C C . ASP A 1 88 ? -10.752 1.457 22.566 1.00 89.12 88 ASP A C 1
ATOM 680 O O . ASP A 1 88 ? -10.782 2.080 23.625 1.00 89.12 88 ASP A O 1
ATOM 684 N N . GLY A 1 89 ? -10.587 0.128 22.562 1.00 80.06 89 GLY A N 1
ATOM 685 C CA . GLY A 1 89 ? -10.544 -0.701 23.768 1.00 80.06 89 GLY A CA 1
ATOM 686 C C . GLY A 1 89 ? -11.917 -1.181 24.247 1.00 80.06 89 GLY A C 1
ATOM 687 O O . GLY A 1 89 ? -11.977 -2.016 25.153 1.00 80.06 89 GLY A O 1
ATOM 688 N N . THR A 1 90 ? -13.011 -0.733 23.623 1.00 80.75 90 THR A N 1
ATOM 689 C CA . THR A 1 90 ? -14.333 -1.323 23.844 1.00 80.75 90 THR A CA 1
ATOM 690 C C . THR A 1 90 ? -14.498 -2.611 23.034 1.00 80.75 90 THR A C 1
ATOM 692 O O . THR A 1 90 ? -14.079 -2.734 21.878 1.00 80.75 90 THR A O 1
ATOM 695 N N . LEU A 1 91 ? -15.121 -3.621 23.646 1.00 76.00 91 LEU A N 1
ATOM 696 C CA . LEU A 1 91 ? -15.466 -4.870 22.968 1.00 76.00 91 LEU A CA 1
ATOM 697 C C . LEU A 1 91 ? -16.714 -4.655 22.106 1.00 76.00 91 LEU A C 1
ATOM 699 O O . LEU A 1 91 ? -17.819 -5.039 22.479 1.00 76.00 91 LEU A O 1
ATOM 703 N N . SER A 1 92 ? -16.526 -4.030 20.946 1.00 81.31 92 SER A N 1
ATOM 704 C CA . SER A 1 92 ? -17.579 -3.892 19.941 1.00 81.31 92 SER A CA 1
ATOM 705 C C . SER A 1 92 ? -17.732 -5.183 19.128 1.00 81.31 92 SER A C 1
ATOM 707 O O . SER A 1 92 ? -16.739 -5.797 18.719 1.00 81.31 92 SER A O 1
ATOM 709 N N . THR A 1 93 ? -18.984 -5.598 18.910 1.00 85.38 93 THR A N 1
ATOM 710 C CA . THR A 1 93 ? -19.373 -6.741 18.060 1.00 85.38 93 THR A CA 1
ATOM 711 C C . THR A 1 93 ? -19.490 -6.363 16.584 1.00 85.38 93 THR A C 1
ATOM 713 O O . THR A 1 93 ? -19.511 -7.244 15.730 1.00 85.38 93 THR A O 1
ATOM 716 N N . SER A 1 94 ? -19.539 -5.067 16.276 1.00 89.44 94 SER A N 1
ATOM 717 C CA . SER A 1 94 ? -19.466 -4.524 14.922 1.00 89.44 94 SER A CA 1
ATOM 718 C C . SER A 1 94 ? -18.133 -3.801 14.755 1.00 89.44 94 SER A C 1
ATOM 720 O O . SER A 1 94 ? -17.800 -2.943 15.571 1.00 89.44 94 SER A O 1
ATOM 722 N N . VAL A 1 95 ? -17.358 -4.168 13.735 1.00 93.56 95 VAL A N 1
ATOM 723 C CA . VAL A 1 95 ? -16.085 -3.516 13.401 1.00 93.56 95 VAL A CA 1
ATOM 724 C C . VAL A 1 95 ? -16.042 -3.253 11.908 1.00 93.56 95 VAL A C 1
ATOM 726 O 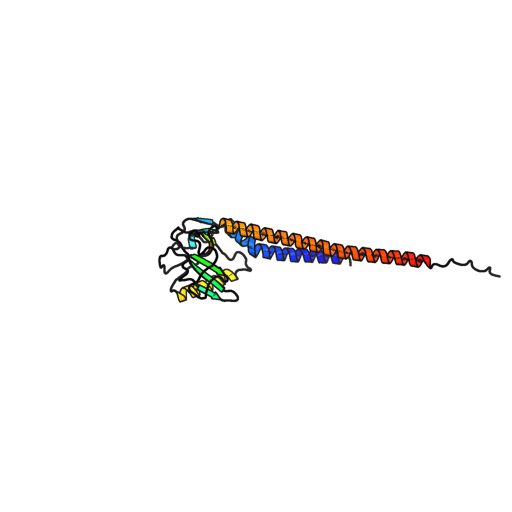O . VAL A 1 95 ? -16.221 -4.172 11.113 1.00 93.56 95 VAL A O 1
ATOM 729 N N . GLN A 1 96 ? -15.760 -2.013 11.519 1.00 93.88 96 GLN A N 1
ATOM 730 C CA . GLN A 1 96 ? -15.676 -1.628 10.106 1.00 93.88 96 GLN A CA 1
ATOM 731 C C . GLN A 1 96 ? -14.279 -1.153 9.687 1.00 93.88 96 GLN A C 1
ATOM 733 O O . GLN A 1 96 ? -13.978 -1.118 8.499 1.00 93.88 96 GLN A O 1
ATOM 738 N N . PHE A 1 97 ? -13.383 -0.877 10.637 1.00 95.56 97 PHE A N 1
ATOM 739 C CA . PHE A 1 97 ? -11.994 -0.519 10.351 1.00 95.56 97 PHE A CA 1
ATOM 740 C C . PHE A 1 97 ? -11.044 -1.655 10.716 1.00 95.56 97 PHE A C 1
ATOM 742 O O . PHE A 1 97 ? -11.026 -2.141 11.850 1.00 95.56 97 PHE A O 1
ATOM 749 N N . TRP A 1 98 ? -10.219 -2.054 9.751 1.00 95.81 98 TRP A N 1
ATOM 750 C CA . TRP A 1 98 ? -9.295 -3.173 9.897 1.00 95.81 98 TRP A CA 1
ATOM 751 C C . TRP A 1 98 ? -7.877 -2.762 9.522 1.00 95.81 98 TRP A C 1
ATOM 753 O O . TRP A 1 98 ? -7.617 -2.297 8.412 1.00 95.81 98 TRP A O 1
ATOM 763 N N . ALA A 1 99 ? -6.939 -2.990 10.436 1.00 96.12 99 ALA A N 1
ATOM 764 C CA . ALA A 1 99 ? -5.519 -2.954 10.140 1.00 96.12 99 ALA A CA 1
ATOM 765 C C . ALA A 1 99 ? -5.135 -4.215 9.356 1.00 96.12 99 ALA A C 1
ATOM 767 O O . ALA A 1 99 ? -5.510 -5.329 9.724 1.00 96.12 99 ALA A O 1
ATOM 768 N N . THR A 1 100 ? -4.384 -4.045 8.273 1.00 95.31 100 THR A N 1
ATOM 769 C CA . THR A 1 100 ? -4.033 -5.122 7.343 1.00 95.31 100 THR A CA 1
ATOM 770 C C . THR A 1 100 ? -2.543 -5.160 7.037 1.00 95.31 100 THR A C 1
ATOM 772 O O . THR A 1 100 ? -1.844 -4.150 7.123 1.00 95.31 100 THR A O 1
ATOM 775 N N . GLY A 1 101 ? -2.053 -6.346 6.680 1.00 93.25 101 GLY A N 1
ATOM 776 C CA . GLY A 1 101 ? -0.667 -6.573 6.279 1.00 93.25 101 GLY A CA 1
ATOM 777 C C . GLY A 1 101 ? -0.450 -7.979 5.723 1.00 93.25 101 GLY A C 1
ATOM 778 O O . GLY A 1 101 ? -1.367 -8.796 5.705 1.00 93.25 101 GLY A O 1
ATOM 779 N N . MET A 1 102 ? 0.763 -8.278 5.263 1.00 92.62 102 MET A N 1
ATOM 780 C CA . MET A 1 102 ? 1.126 -9.598 4.731 1.00 92.62 102 MET A CA 1
ATOM 781 C C . MET A 1 102 ? 2.336 -10.153 5.487 1.00 92.62 102 MET A C 1
ATOM 783 O O . MET A 1 102 ? 3.270 -9.403 5.758 1.00 92.62 102 MET A O 1
ATOM 787 N N . GLU A 1 103 ? 2.330 -11.453 5.796 1.00 92.88 103 GLU A N 1
ATOM 788 C CA . GLU A 1 103 ? 3.451 -12.183 6.427 1.00 92.88 103 GLU A CA 1
ATOM 789 C C . GLU A 1 103 ? 3.910 -11.610 7.791 1.00 92.88 103 GLU A C 1
ATOM 791 O O . GLU A 1 103 ? 5.055 -11.775 8.202 1.00 92.88 103 GLU A O 1
ATOM 796 N N . CYS A 1 104 ? 3.010 -10.942 8.521 1.00 93.94 104 CYS A N 1
ATOM 797 C CA . CYS A 1 104 ? 3.290 -10.276 9.804 1.00 93.94 104 CYS A CA 1
ATOM 798 C C . CYS A 1 104 ? 2.272 -10.633 10.905 1.00 93.94 104 CYS A C 1
ATOM 800 O O . CYS A 1 104 ? 1.999 -9.847 11.812 1.00 93.94 104 CYS A O 1
ATOM 802 N N . CYS A 1 105 ? 1.679 -11.825 10.823 1.00 94.50 105 CYS A N 1
ATOM 803 C CA . CYS A 1 105 ? 0.739 -12.354 11.808 1.00 94.50 105 CYS A CA 1
ATOM 804 C C . CYS A 1 105 ? 0.821 -13.881 11.893 1.00 94.50 105 CYS A C 1
ATOM 806 O O . CYS A 1 105 ? 1.240 -14.559 10.953 1.00 94.50 105 CYS A O 1
ATOM 808 N N . SER A 1 106 ? 0.358 -14.419 13.018 1.00 92.44 106 SER A N 1
ATOM 809 C CA . SER A 1 106 ? 0.078 -15.851 13.171 1.00 92.44 106 SER A CA 1
ATOM 810 C C . SER A 1 106 ? -1.340 -16.171 12.690 1.00 92.44 106 SER A C 1
ATOM 812 O O . SER A 1 106 ? -2.139 -15.271 12.440 1.00 92.44 106 SER A O 1
ATOM 814 N N . ALA A 1 107 ? -1.698 -17.459 12.636 1.00 90.38 107 ALA A N 1
ATOM 815 C CA . ALA A 1 107 ? -3.062 -17.876 12.295 1.00 90.38 107 ALA A CA 1
ATOM 816 C C . ALA A 1 107 ? -4.130 -17.158 13.147 1.00 90.38 107 ALA A C 1
ATOM 818 O O . ALA A 1 107 ? -5.176 -16.782 12.622 1.00 90.38 107 ALA A O 1
ATOM 819 N N . ARG A 1 108 ? -3.865 -16.938 14.446 1.00 91.75 108 ARG A N 1
ATOM 820 C CA . ARG A 1 108 ? -4.711 -16.155 15.363 1.00 91.75 108 ARG A CA 1
ATOM 821 C C . ARG A 1 108 ? -3.877 -15.455 16.438 1.00 91.75 108 ARG A C 1
ATOM 823 O O . ARG A 1 108 ? -2.844 -15.983 16.849 1.00 91.75 108 ARG A O 1
ATOM 830 N N . GLY A 1 109 ? -4.366 -14.314 16.924 1.00 86.44 109 GLY A N 1
ATOM 831 C CA . GLY A 1 109 ? -3.923 -13.685 18.177 1.00 86.44 109 GLY A CA 1
ATOM 832 C C . GLY A 1 109 ? -2.545 -13.014 18.149 1.00 86.44 109 GLY A C 1
ATOM 833 O O . GLY A 1 109 ? -1.990 -12.725 19.207 1.00 86.44 109 GLY A O 1
ATOM 834 N N . SER A 1 110 ? -1.970 -12.783 16.967 1.00 91.75 110 SER A N 1
ATOM 835 C CA . SER A 1 110 ? -0.710 -12.054 16.807 1.00 91.75 110 SER A CA 1
ATOM 836 C C . SER A 1 110 ? -0.755 -11.201 15.547 1.00 91.75 110 SER A C 1
ATOM 838 O O . SER A 1 110 ? -1.137 -11.697 14.491 1.00 91.75 110 SER A O 1
ATOM 840 N N . PHE A 1 111 ? -0.359 -9.935 15.666 1.00 94.56 111 PHE A N 1
ATOM 841 C CA . PHE A 1 111 ? -0.295 -8.960 14.583 1.00 94.56 111 PHE A CA 1
ATOM 842 C C . PHE A 1 111 ? 0.855 -7.997 14.871 1.00 94.56 111 PHE A C 1
ATOM 844 O O . PHE A 1 111 ? 0.854 -7.316 15.896 1.00 94.56 111 PHE A O 1
ATOM 851 N N . THR 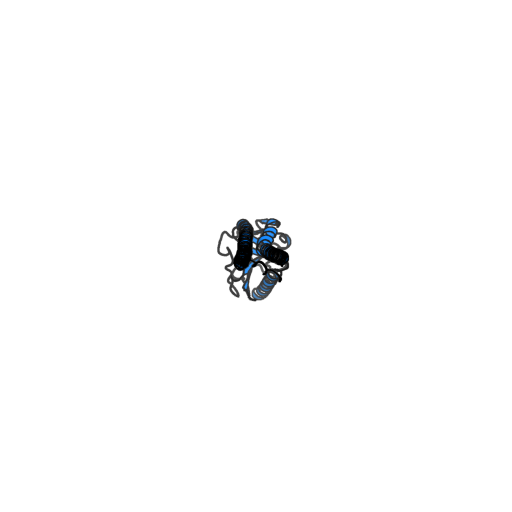A 1 112 ? 1.855 -7.986 13.996 1.00 94.50 112 THR A N 1
ATOM 852 C CA . THR A 1 112 ? 3.113 -7.244 14.172 1.00 94.50 112 THR A CA 1
ATOM 853 C C . THR A 1 112 ? 3.443 -6.359 12.973 1.00 94.50 112 THR A C 1
ATOM 855 O O . THR A 1 112 ? 4.578 -5.915 12.817 1.00 94.50 112 THR A O 1
ATOM 858 N N . CYS A 1 113 ? 2.458 -6.106 12.111 1.00 92.12 113 CYS A N 1
ATOM 859 C CA . CYS A 1 113 ? 2.631 -5.329 10.893 1.00 92.12 113 CYS A CA 1
ATOM 860 C C . CYS A 1 113 ? 2.911 -3.850 11.207 1.00 92.12 113 CYS A C 1
ATOM 862 O O . CYS A 1 113 ? 2.252 -3.257 12.064 1.00 92.12 113 CYS A O 1
ATOM 864 N N . ASP A 1 114 ? 3.844 -3.248 10.468 1.00 91.44 114 ASP A N 1
ATOM 865 C CA . ASP A 1 114 ? 4.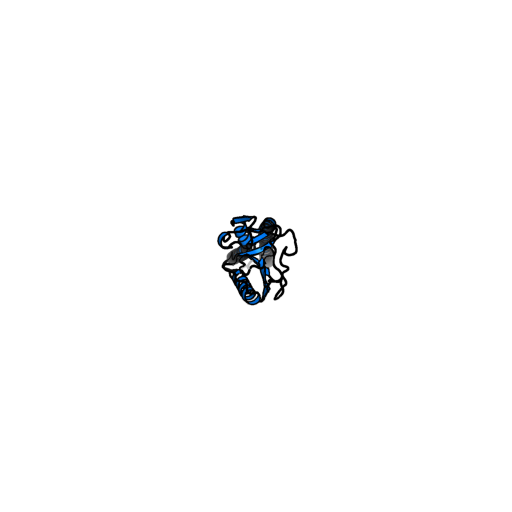126 -1.807 10.488 1.00 91.44 114 ASP A CA 1
ATOM 866 C C . ASP A 1 114 ? 4.346 -1.232 11.903 1.00 91.44 114 ASP A C 1
ATOM 868 O O . ASP A 1 114 ? 5.118 -1.780 12.690 1.00 91.44 114 ASP A O 1
ATOM 872 N N . ASP A 1 115 ? 3.697 -0.115 12.241 1.00 92.25 115 ASP A N 1
ATOM 873 C CA . ASP A 1 115 ? 3.917 0.603 13.497 1.00 92.25 115 ASP A CA 1
ATOM 874 C C . ASP A 1 115 ? 2.991 0.115 14.631 1.00 92.25 115 ASP A C 1
ATOM 876 O O . ASP A 1 115 ? 2.726 0.860 15.572 1.00 92.25 115 ASP A O 1
ATOM 880 N N . THR A 1 116 ? 2.491 -1.129 14.585 1.00 90.12 116 THR A N 1
ATOM 881 C CA . THR A 1 116 ? 1.526 -1.659 15.580 1.00 90.12 116 THR A CA 1
ATOM 882 C C . THR A 1 116 ? 2.024 -1.547 17.029 1.00 90.12 116 THR A C 1
ATOM 884 O O . TH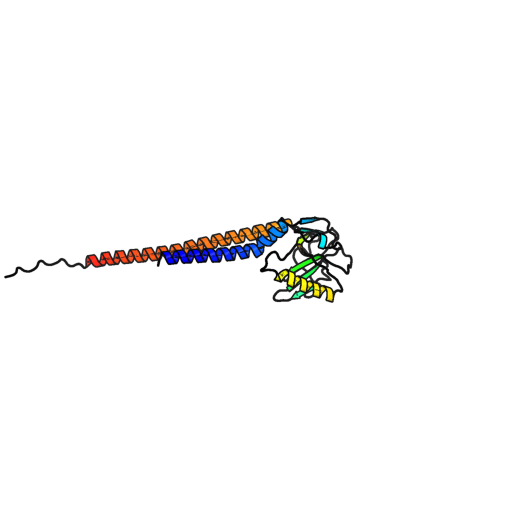R A 1 116 ? 1.244 -1.269 17.937 1.00 90.12 116 THR A O 1
ATOM 887 N N . PHE A 1 117 ? 3.327 -1.719 17.272 1.00 88.06 117 PHE A N 1
ATOM 888 C CA . PHE A 1 117 ? 3.916 -1.606 18.617 1.00 88.06 117 PHE A CA 1
ATOM 889 C C . PHE A 1 117 ? 4.240 -0.170 19.041 1.00 88.06 117 PHE A C 1
ATOM 891 O O . PHE A 1 117 ? 4.631 0.073 20.185 1.00 88.06 117 PHE A O 1
ATOM 898 N N . ASN A 1 118 ? 4.112 0.792 18.132 1.00 91.00 118 ASN A N 1
ATOM 899 C CA . ASN A 1 118 ? 4.387 2.183 18.425 1.00 91.00 118 ASN A CA 1
ATOM 900 C C . ASN A 1 118 ? 3.163 2.813 19.088 1.00 91.00 118 ASN A C 1
ATOM 902 O O . ASN A 1 118 ? 2.129 3.002 18.456 1.00 91.00 118 ASN A O 1
ATOM 906 N N . THR A 1 119 ? 3.292 3.217 20.349 1.00 86.81 119 THR A N 1
ATOM 907 C CA . THR A 1 119 ? 2.192 3.847 21.100 1.00 86.81 119 THR A CA 1
ATOM 908 C C . THR A 1 119 ? 1.735 5.182 20.514 1.00 86.81 119 THR A C 1
ATOM 910 O O . THR A 1 119 ? 0.663 5.660 20.864 1.00 86.81 119 THR A O 1
ATOM 913 N N . LYS A 1 120 ? 2.541 5.792 19.635 1.00 89.75 120 LYS A N 1
ATOM 914 C CA . LYS A 1 120 ? 2.207 7.034 18.925 1.00 89.75 120 LYS A CA 1
ATOM 915 C C . LYS A 1 120 ? 1.575 6.791 17.554 1.00 89.75 120 LYS A C 1
ATOM 917 O O . LYS A 1 120 ? 1.233 7.763 16.886 1.00 89.75 120 LYS A O 1
ATOM 922 N N . ALA A 1 121 ? 1.488 5.542 17.097 1.00 92.56 121 ALA A N 1
ATOM 923 C CA . ALA A 1 121 ? 0.835 5.228 15.838 1.00 92.56 121 ALA A CA 1
ATOM 924 C C . ALA A 1 121 ? -0.671 5.135 16.044 1.00 92.56 121 ALA A C 1
ATOM 926 O O . ALA A 1 121 ? -1.139 4.301 16.811 1.00 92.56 121 ALA A O 1
ATOM 927 N N . ARG A 1 122 ? -1.393 6.021 15.357 1.00 94.00 122 ARG A N 1
ATOM 928 C CA . ARG A 1 122 ? -2.860 6.109 15.358 1.00 94.00 122 ARG A CA 1
ATOM 929 C C . ARG A 1 122 ? -3.421 6.450 13.980 1.00 94.00 122 ARG A C 1
ATOM 931 O O . ARG A 1 122 ? -4.556 6.892 13.859 1.00 94.00 122 ARG A O 1
ATOM 938 N N . SER A 1 123 ? -2.605 6.321 12.936 1.00 94.81 123 SER A N 1
ATOM 939 C CA . SER A 1 123 ? -3.013 6.653 11.575 1.00 94.81 123 SER A CA 1
ATOM 940 C C . SER A 1 123 ? -3.079 5.409 10.701 1.00 94.81 123 SER A C 1
ATOM 942 O O . SER A 1 123 ? -2.261 4.499 10.807 1.00 94.81 123 SER A O 1
ATOM 944 N N . GLY A 1 124 ? -4.083 5.375 9.841 1.00 93.88 124 GLY A N 1
ATOM 945 C CA . GLY A 1 124 ? -4.289 4.380 8.814 1.00 93.88 124 GLY A CA 1
ATOM 946 C C . GLY A 1 124 ? -3.996 4.970 7.442 1.00 93.88 124 GLY A C 1
ATOM 947 O O . GLY A 1 124 ? -4.622 5.950 7.034 1.00 93.88 124 GLY A O 1
ATOM 948 N N . PHE A 1 125 ? -3.076 4.352 6.710 1.00 94.25 125 PHE A N 1
ATOM 949 C CA . PHE A 1 125 ? -2.959 4.560 5.269 1.00 94.25 125 PHE A CA 1
ATOM 950 C C . PHE A 1 125 ? -3.939 3.614 4.573 1.00 94.25 125 PHE A C 1
ATOM 952 O O . PHE A 1 125 ? -3.792 2.395 4.692 1.00 94.25 125 PHE A O 1
ATOM 959 N N . VAL A 1 126 ? -4.958 4.145 3.897 1.00 93.00 126 VAL A N 1
ATOM 960 C CA . VAL A 1 126 ? -6.028 3.317 3.324 1.00 93.00 126 VAL A CA 1
ATOM 961 C C . VAL A 1 126 ? -5.489 2.521 2.139 1.00 93.00 126 VAL A C 1
ATOM 963 O O . VAL A 1 126 ? -4.895 3.080 1.217 1.00 93.00 126 VAL A O 1
ATOM 966 N N . ILE A 1 127 ? -5.699 1.203 2.159 1.00 87.50 127 ILE A N 1
ATOM 967 C CA . ILE A 1 127 ? -5.361 0.324 1.039 1.00 87.50 127 ILE A CA 1
ATOM 968 C C . ILE A 1 127 ? -6.643 -0.003 0.293 1.00 87.50 127 ILE A C 1
ATOM 970 O O . ILE A 1 127 ? -7.557 -0.620 0.840 1.00 87.50 127 ILE A O 1
ATOM 974 N N . ARG A 1 128 ? -6.673 0.338 -0.993 1.00 79.19 128 ARG A N 1
ATOM 975 C CA . ARG A 1 128 ? -7.725 -0.098 -1.907 1.00 79.19 128 ARG A CA 1
ATOM 976 C C . ARG A 1 128 ? -7.118 -0.831 -3.093 1.00 79.19 128 ARG A C 1
ATOM 978 O O . ARG A 1 128 ? -5.931 -0.672 -3.392 1.00 79.19 128 ARG A O 1
ATOM 985 N N . ASP A 1 129 ? -7.939 -1.613 -3.781 1.00 69.75 129 ASP A N 1
ATOM 986 C CA . ASP A 1 129 ? -7.583 -2.178 -5.079 1.00 69.75 129 ASP A CA 1
ATOM 987 C C . ASP A 1 129 ? -7.499 -1.044 -6.102 1.00 69.75 129 ASP A C 1
ATOM 989 O O . ASP A 1 129 ? -8.470 -0.670 -6.755 1.00 69.75 129 ASP A O 1
ATOM 993 N N . VAL A 1 130 ? -6.326 -0.429 -6.175 1.00 61.22 130 VAL A N 1
ATOM 994 C CA . VAL A 1 130 ? -6.046 0.701 -7.065 1.00 61.22 130 VAL A CA 1
ATOM 995 C C . VAL A 1 130 ? -5.689 0.256 -8.482 1.00 61.22 130 VAL A C 1
ATOM 997 O O . VAL A 1 130 ? -5.720 1.078 -9.392 1.00 61.22 130 VAL A O 1
ATOM 1000 N N . SER A 1 131 ? -5.385 -1.030 -8.694 1.00 58.91 131 SER A N 1
ATOM 1001 C CA . SER A 1 131 ? -5.170 -1.589 -10.029 1.00 58.91 131 SER A CA 1
ATOM 1002 C C . SER A 1 131 ? -5.960 -2.877 -10.244 1.00 58.91 131 SER A C 1
ATOM 1004 O O . SER A 1 131 ? -6.104 -3.711 -9.347 1.00 58.91 131 SER A O 1
ATOM 1006 N N . GLU A 1 132 ? -6.474 -3.051 -11.463 1.00 55.47 132 GLU A N 1
ATOM 1007 C CA . GLU A 1 132 ? -7.268 -4.221 -11.859 1.00 55.47 132 GLU A CA 1
ATOM 1008 C C . GLU A 1 132 ? -6.489 -5.537 -11.716 1.00 55.47 132 GLU A C 1
ATO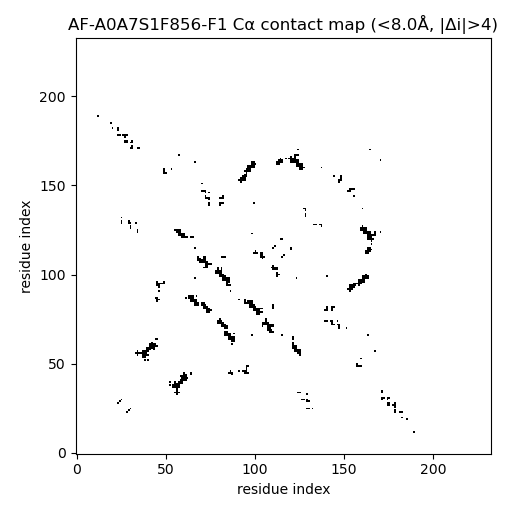M 1010 O O . GLU A 1 132 ? -7.079 -6.591 -11.468 1.00 55.47 132 GLU A O 1
ATOM 1015 N N . HIS A 1 133 ? -5.160 -5.455 -11.829 1.00 53.06 133 HIS A N 1
ATOM 1016 C CA . HIS A 1 133 ? -4.230 -6.568 -11.666 1.00 53.06 133 HIS A CA 1
ATOM 1017 C C . HIS A 1 133 ? -4.022 -6.969 -10.196 1.00 53.06 133 HIS A C 1
ATOM 1019 O O . HIS A 1 133 ? -3.464 -8.026 -9.917 1.00 53.06 133 HIS A O 1
ATOM 1025 N N . ARG A 1 134 ? -4.478 -6.137 -9.247 1.00 58.59 134 ARG A N 1
ATOM 1026 C CA . ARG A 1 134 ? -4.359 -6.358 -7.801 1.00 58.59 134 ARG A CA 1
ATOM 1027 C C . ARG A 1 134 ? -5.677 -6.518 -7.051 1.00 58.59 134 ARG A C 1
ATOM 1029 O O . ARG A 1 134 ? -5.628 -6.580 -5.824 1.00 58.59 134 ARG A O 1
ATOM 1036 N N . ARG A 1 135 ? -6.796 -6.715 -7.768 1.00 60.50 135 ARG A N 1
ATOM 1037 C CA . ARG A 1 135 ? -8.108 -7.129 -7.207 1.00 60.50 135 ARG A CA 1
ATOM 1038 C C . ARG A 1 135 ? -8.027 -8.300 -6.216 1.00 60.50 135 ARG A C 1
ATOM 1040 O O . ARG A 1 135 ? -8.918 -8.524 -5.404 1.00 60.50 135 ARG A O 1
ATOM 1047 N N . ASP A 1 136 ? -6.931 -9.041 -6.276 1.00 67.69 136 ASP A N 1
ATOM 1048 C CA . ASP A 1 136 ? -6.601 -10.139 -5.389 1.00 67.69 136 ASP A CA 1
ATOM 1049 C C . ASP A 1 136 ? -6.399 -9.707 -3.922 1.00 67.69 136 ASP A C 1
ATOM 1051 O O . ASP A 1 136 ? -6.824 -10.427 -3.022 1.00 67.69 136 ASP A O 1
ATOM 1055 N N . GLN A 1 137 ? -5.782 -8.552 -3.629 1.00 82.06 137 GLN A N 1
ATOM 1056 C CA . GLN A 1 137 ? -5.405 -8.219 -2.243 1.00 82.06 137 GLN A CA 1
ATOM 1057 C C . GLN A 1 137 ? -6.622 -7.945 -1.355 1.00 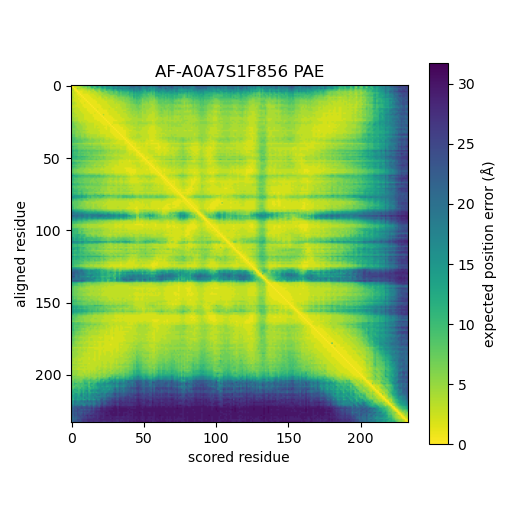82.06 137 GLN A C 1
ATOM 1059 O O . GLN A 1 137 ? -6.755 -8.579 -0.306 1.00 82.06 137 GLN A O 1
ATOM 1064 N N . HIS A 1 138 ? -7.528 -7.057 -1.773 1.00 87.12 138 HIS A N 1
ATOM 1065 C CA . HIS A 1 138 ? -8.773 -6.824 -1.040 1.00 87.12 138 HIS A CA 1
ATOM 1066 C C . HIS A 1 138 ? -9.603 -8.107 -0.924 1.00 87.12 138 HIS A C 1
ATOM 1068 O O . HIS A 1 138 ? -10.149 -8.393 0.140 1.00 87.12 138 HIS A O 1
ATOM 1074 N N . TYR A 1 139 ? -9.650 -8.921 -1.983 1.00 90.12 139 TYR A N 1
ATOM 1075 C CA . TYR A 1 139 ? -10.351 -10.203 -1.971 1.00 90.12 139 TYR A CA 1
ATOM 1076 C C . TYR A 1 139 ? -9.824 -11.154 -0.882 1.00 90.12 139 TYR A C 1
ATOM 1078 O O . TYR A 1 139 ? -10.617 -11.745 -0.142 1.00 90.12 139 TYR A O 1
ATOM 1086 N N . TYR A 1 140 ? -8.502 -11.279 -0.727 1.00 91.62 140 TYR A N 1
ATOM 1087 C CA . TYR A 1 140 ? -7.912 -12.114 0.324 1.00 91.62 140 TYR A CA 1
ATOM 1088 C C . TYR A 1 140 ? -8.061 -11.515 1.725 1.00 91.62 140 TYR A C 1
ATOM 1090 O O . TYR A 1 140 ? -8.339 -12.260 2.668 1.00 91.62 140 TYR A O 1
ATOM 1098 N N . TYR A 1 141 ? -7.967 -10.191 1.882 1.00 93.19 141 TYR A N 1
ATOM 1099 C CA . TYR A 1 141 ? -8.274 -9.548 3.164 1.00 93.19 141 TYR A CA 1
ATOM 1100 C C . TYR A 1 141 ? -9.734 -9.746 3.564 1.00 93.19 141 TYR A C 1
ATOM 1102 O O . TYR A 1 141 ? -10.011 -10.060 4.717 1.00 93.19 141 TYR A O 1
ATOM 1110 N N . MET A 1 142 ? -10.667 -9.686 2.615 1.00 93.25 142 MET A N 1
ATOM 1111 C CA . MET A 1 142 ? -12.077 -9.963 2.877 1.00 93.25 142 MET A CA 1
ATOM 1112 C C . MET A 1 142 ? -12.306 -11.420 3.309 1.00 93.25 142 MET A C 1
ATOM 1114 O O . MET A 1 142 ? -13.107 -11.682 4.206 1.00 93.25 142 MET A O 1
ATOM 1118 N N . LYS A 1 143 ? -11.575 -12.392 2.742 1.00 94.38 143 LYS A N 1
ATOM 1119 C CA . LYS A 1 143 ? -11.597 -13.780 3.246 1.00 94.38 143 LYS A CA 1
ATOM 1120 C C . LYS A 1 143 ? -11.095 -13.879 4.684 1.00 94.38 143 LYS A C 1
ATOM 1122 O O . LYS A 1 143 ? -11.706 -14.582 5.488 1.00 94.38 143 LYS A O 1
ATOM 1127 N N . ALA A 1 144 ? -10.016 -13.169 5.006 1.00 94.81 144 ALA A N 1
ATOM 1128 C CA . ALA A 1 144 ? -9.481 -13.115 6.360 1.00 94.81 144 ALA A CA 1
ATOM 1129 C C . ALA A 1 144 ? -10.484 -12.483 7.339 1.00 94.81 144 ALA A C 1
ATOM 1131 O O . ALA A 1 144 ? -10.705 -13.037 8.412 1.00 94.81 144 ALA A O 1
ATOM 1132 N N . VAL A 1 145 ? -11.164 -11.397 6.950 1.00 95.44 145 VAL A N 1
ATOM 1133 C CA . VAL A 1 145 ? -12.240 -10.793 7.753 1.00 95.44 145 VAL A CA 1
ATOM 1134 C C . VAL A 1 145 ? -13.356 -11.796 7.998 1.00 95.44 145 VAL A C 1
ATOM 1136 O O . VAL A 1 145 ? -13.669 -12.052 9.152 1.00 95.44 145 VAL A O 1
ATOM 1139 N N . ARG A 1 146 ? -13.883 -12.457 6.961 1.00 95.38 146 ARG A N 1
ATOM 1140 C CA . ARG A 1 146 ? -14.948 -13.468 7.124 1.00 95.38 146 ARG A CA 1
ATOM 1141 C C . ARG A 1 146 ? -14.559 -14.597 8.076 1.00 95.38 146 ARG A C 1
ATOM 1143 O O . ARG A 1 146 ? -15.379 -15.095 8.846 1.00 95.38 146 ARG A O 1
ATOM 1150 N N . GLN A 1 147 ? -13.296 -15.013 8.046 1.00 94.50 147 GLN A N 1
ATOM 1151 C CA . GLN A 1 147 ? -12.793 -16.013 8.980 1.00 94.50 147 GLN A CA 1
ATOM 1152 C C . GLN A 1 147 ? -12.652 -15.451 10.407 1.00 94.50 147 GLN A C 1
ATOM 1154 O O . GLN A 1 147 ? -12.893 -16.182 11.368 1.00 94.50 147 GLN A O 1
ATOM 1159 N N . ALA A 1 148 ? -12.287 -14.175 10.561 1.00 94.62 148 ALA A N 1
ATOM 1160 C CA . ALA A 1 148 ? -12.240 -13.484 11.850 1.00 94.62 148 ALA A CA 1
ATOM 1161 C C . ALA A 1 148 ? -13.642 -13.286 12.448 1.00 94.62 148 ALA A C 1
ATOM 1163 O O . ALA A 1 148 ? -13.829 -13.532 13.638 1.00 94.62 148 ALA A O 1
ATOM 1164 N N . GLU A 1 149 ? -14.634 -12.938 11.627 1.00 94.56 149 GLU A N 1
ATOM 1165 C CA . GLU A 1 149 ? -16.047 -12.841 12.011 1.00 94.56 149 GLU A CA 1
ATOM 1166 C C . GLU A 1 149 ? -16.543 -14.161 12.608 1.00 94.56 149 GLU A C 1
ATOM 1168 O O . GLU A 1 149 ? -17.038 -14.194 13.735 1.00 94.56 149 GLU A O 1
ATOM 1173 N N . ALA A 1 150 ? -16.304 -15.273 11.905 1.00 93.94 150 ALA A N 1
ATOM 1174 C CA . ALA A 1 150 ? -16.674 -16.605 12.375 1.00 93.94 150 ALA A CA 1
ATOM 1175 C C . ALA A 1 150 ? -15.899 -17.043 13.633 1.00 93.94 150 ALA A C 1
ATOM 1177 O O . ALA A 1 150 ? -16.433 -17.774 14.464 1.00 93.94 150 ALA A O 1
ATOM 1178 N N . ALA A 1 151 ? -14.637 -16.626 13.782 1.00 93.81 151 ALA A N 1
ATOM 1179 C CA . ALA A 1 151 ? -13.794 -17.025 14.909 1.00 93.81 151 ALA A CA 1
ATOM 1180 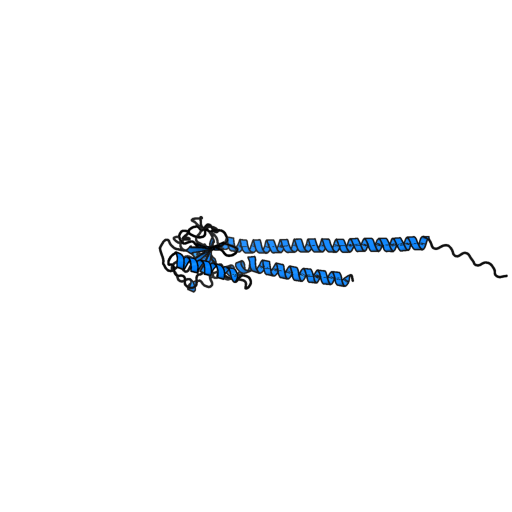C C . ALA A 1 151 ? -14.085 -16.242 16.198 1.00 93.81 151 ALA A C 1
ATOM 1182 O O . ALA A 1 151 ? -13.944 -16.801 17.285 1.00 93.81 151 ALA A O 1
ATOM 1183 N N . PHE A 1 152 ? -14.449 -14.964 16.082 1.00 92.81 152 PHE A N 1
ATOM 1184 C CA . PHE A 1 152 ? -14.567 -14.044 17.216 1.00 92.81 152 PHE A CA 1
ATOM 1185 C C . PHE A 1 152 ? -15.986 -13.498 17.434 1.00 92.81 152 PHE A C 1
ATOM 1187 O O . PHE A 1 152 ? -16.182 -12.714 18.360 1.00 92.81 152 PHE A O 1
ATOM 1194 N N . GLY A 1 153 ? -16.969 -13.893 16.616 1.00 91.88 153 GLY A N 1
ATOM 1195 C CA . GLY A 1 153 ? -18.353 -13.421 16.736 1.00 91.88 153 GLY A CA 1
ATOM 1196 C C . GLY A 1 153 ? -18.503 -11.925 16.445 1.00 91.88 153 GLY A C 1
ATOM 1197 O O . GLY A 1 153 ? -19.328 -11.254 17.061 1.00 91.88 153 GLY A O 1
ATOM 1198 N N . ILE A 1 154 ? -17.663 -11.400 15.551 1.00 92.62 154 ILE A N 1
ATOM 1199 C CA . ILE A 1 154 ? -17.681 -10.002 15.105 1.00 92.62 154 ILE A CA 1
ATOM 1200 C C . ILE A 1 154 ? -18.435 -9.937 13.776 1.00 92.62 154 ILE A C 1
ATOM 1202 O O . ILE A 1 154 ? -18.470 -10.912 13.031 1.00 92.62 154 ILE A O 1
ATOM 1206 N N . THR A 1 155 ? -19.013 -8.786 13.473 1.00 93.38 155 THR A N 1
ATOM 1207 C CA . THR A 1 155 ? -19.666 -8.481 12.201 1.00 93.38 155 THR A CA 1
ATOM 1208 C C . THR A 1 155 ? -19.005 -7.270 11.555 1.00 93.38 155 THR A C 1
ATOM 1210 O O . THR A 1 155 ? -18.630 -6.316 12.238 1.00 93.38 155 THR A O 1
ATOM 1213 N N . SER A 1 156 ? -18.839 -7.312 10.240 1.00 91.62 156 SER A N 1
ATOM 1214 C CA . SER A 1 156 ? -18.214 -6.260 9.456 1.00 91.62 156 SER A CA 1
ATOM 1215 C C . SER A 1 156 ? -19.018 -6.019 8.185 1.00 91.62 156 SER A C 1
ATOM 1217 O O . SER A 1 156 ? -19.147 -6.883 7.323 1.00 91.62 156 SER A O 1
ATOM 1219 N N . THR A 1 157 ? -19.608 -4.831 8.080 1.00 89.19 157 THR A N 1
ATOM 1220 C CA . THR A 1 157 ? -20.308 -4.385 6.868 1.00 89.19 157 THR A CA 1
ATOM 1221 C C . THR A 1 157 ? -19.416 -3.376 6.161 1.00 89.19 157 THR A C 1
ATOM 1223 O O . THR A 1 157 ? -19.031 -2.392 6.784 1.00 89.19 157 THR A O 1
ATOM 1226 N N . ASP A 1 158 ? -19.062 -3.659 4.905 1.00 88.88 158 ASP A N 1
ATOM 1227 C CA . ASP A 1 158 ? -18.199 -2.832 4.046 1.00 88.88 158 ASP A CA 1
ATOM 1228 C C . ASP A 1 158 ? -16.928 -2.299 4.741 1.00 88.88 158 ASP A C 1
ATOM 1230 O O . ASP A 1 158 ? -16.765 -1.089 4.923 1.00 88.88 158 ASP A O 1
ATOM 1234 N N . PRO A 1 159 ? -16.008 -3.195 5.153 1.00 93.44 159 PRO A N 1
ATOM 1235 C CA . PRO A 1 159 ? -14.819 -2.800 5.890 1.00 93.44 159 PRO A CA 1
ATOM 1236 C C . PRO A 1 159 ? -13.855 -1.940 5.070 1.00 93.44 159 PRO A C 1
ATOM 1238 O O . PRO A 1 159 ? -13.554 -2.237 3.911 1.00 93.44 159 PRO A O 1
ATOM 1241 N N . ILE A 1 160 ? -13.264 -0.943 5.729 1.00 93.88 160 ILE A N 1
ATOM 1242 C CA . ILE A 1 160 ? -12.102 -0.212 5.222 1.00 93.88 160 ILE A CA 1
ATOM 1243 C C . ILE A 1 160 ? -10.827 -0.866 5.751 1.00 93.88 160 ILE A C 1
ATOM 1245 O O . ILE A 1 160 ? -10.620 -1.017 6.960 1.00 93.88 160 ILE A O 1
ATOM 1249 N N . PHE A 1 161 ? -9.943 -1.213 4.818 1.00 94.50 161 PHE A N 1
ATOM 1250 C CA . PHE A 1 161 ? -8.624 -1.755 5.108 1.00 94.50 161 PHE A CA 1
ATOM 1251 C C . PHE A 1 161 ? -7.581 -0.646 5.155 1.00 94.50 161 PHE A C 1
ATOM 1253 O O . PHE A 1 161 ? -7.460 0.160 4.232 1.00 94.50 161 PHE A O 1
ATOM 1260 N N . VAL A 1 162 ? -6.786 -0.633 6.220 1.00 94.69 162 VAL A N 1
ATOM 1261 C CA . VAL A 1 162 ? -5.709 0.341 6.407 1.00 94.69 162 VAL A CA 1
ATOM 1262 C C . VAL A 1 162 ? -4.400 -0.348 6.770 1.00 94.69 162 VAL A C 1
ATOM 1264 O O . VAL A 1 162 ? -4.398 -1.407 7.395 1.00 94.69 162 VAL A O 1
ATOM 1267 N N . ARG A 1 163 ? -3.266 0.262 6.424 1.00 94.38 163 ARG A N 1
ATOM 1268 C CA . ARG A 1 163 ? -1.976 -0.036 7.062 1.00 94.38 163 ARG A CA 1
ATOM 1269 C C . ARG A 1 163 ? -1.813 0.846 8.276 1.00 94.38 163 ARG A C 1
ATOM 1271 O O . ARG A 1 163 ? -1.963 2.062 8.170 1.00 94.38 163 ARG A O 1
ATOM 1278 N N . TRP A 1 164 ? -1.484 0.237 9.405 1.00 95.69 164 TRP A N 1
ATOM 1279 C CA . TRP A 1 164 ? -1.309 0.960 10.654 1.00 95.69 164 TRP A CA 1
ATOM 1280 C C . TRP A 1 164 ? 0.068 1.618 10.713 1.00 95.69 164 TRP A C 1
ATOM 1282 O O . TRP A 1 164 ? 1.088 0.945 10.852 1.00 95.69 164 TRP A O 1
ATOM 1292 N N . VAL A 1 165 ? 0.102 2.941 10.601 1.00 95.06 165 VAL A N 1
ATOM 1293 C CA . VAL A 1 165 ? 1.335 3.729 10.546 1.00 95.06 165 VAL A CA 1
ATOM 1294 C C . VAL A 1 165 ? 1.303 4.876 11.545 1.00 95.06 165 VAL A C 1
ATOM 1296 O O . VAL A 1 165 ? 0.247 5.328 11.995 1.00 95.06 165 VAL A O 1
ATOM 1299 N N . LYS A 1 166 ? 2.482 5.370 11.918 1.00 94.31 166 LYS A N 1
ATOM 1300 C CA . LYS A 1 166 ? 2.609 6.592 12.719 1.00 94.31 166 LYS A CA 1
ATOM 1301 C C . LYS A 1 166 ? 2.383 7.856 11.898 1.00 94.31 166 LYS A C 1
ATOM 1303 O O . LYS A 1 166 ? 1.813 8.815 12.405 1.00 94.31 166 LYS A O 1
ATOM 1308 N N . ASP A 1 167 ? 2.901 7.864 10.679 1.00 93.31 167 ASP A N 1
ATOM 1309 C CA . ASP A 1 167 ? 2.907 9.031 9.809 1.00 93.31 167 ASP A CA 1
ATOM 1310 C C . ASP A 1 167 ? 2.497 8.601 8.390 1.00 93.31 167 ASP A C 1
ATOM 1312 O O . ASP A 1 167 ? 3.287 7.949 7.690 1.00 93.31 167 ASP A O 1
ATOM 1316 N N . PRO A 1 168 ? 1.265 8.928 7.962 1.00 92.19 168 PRO A N 1
ATOM 1317 C CA . PRO A 1 168 ? 0.762 8.519 6.662 1.00 92.19 168 PRO A CA 1
ATOM 1318 C C . PRO A 1 168 ? 1.387 9.344 5.526 1.00 92.19 168 PRO A C 1
ATOM 1320 O O . PRO A 1 168 ? 1.511 8.842 4.410 1.00 92.19 168 PRO A O 1
ATOM 1323 N N . GLU A 1 169 ? 1.852 10.569 5.794 1.00 91.81 169 GLU A N 1
ATOM 1324 C CA . GLU A 1 169 ? 2.537 11.417 4.809 1.00 91.81 169 GLU A CA 1
ATOM 1325 C C . GLU A 1 169 ? 3.942 10.890 4.518 1.00 91.81 169 GLU A C 1
ATOM 1327 O O . GLU A 1 169 ? 4.392 10.839 3.367 1.00 91.81 169 GLU A O 1
ATOM 1332 N N . LYS A 1 170 ? 4.640 10.406 5.550 1.00 92.31 170 LYS A N 1
ATOM 1333 C CA . LYS A 1 170 ? 5.917 9.712 5.356 1.00 92.31 170 LYS A CA 1
ATOM 1334 C C . LYS A 1 170 ? 5.746 8.447 4.514 1.00 92.31 170 LYS A C 1
ATOM 1336 O O . LYS A 1 170 ? 6.605 8.149 3.684 1.00 92.31 170 LYS A O 1
ATOM 1341 N N . MET A 1 171 ? 4.658 7.699 4.705 1.00 90.50 171 MET A N 1
ATOM 1342 C CA . MET A 1 171 ? 4.377 6.518 3.887 1.00 90.50 171 MET A CA 1
ATOM 1343 C C . MET A 1 171 ? 4.095 6.901 2.427 1.00 90.50 171 MET A C 1
ATOM 1345 O O . MET A 1 171 ? 4.687 6.307 1.525 1.00 90.50 171 MET A O 1
ATOM 1349 N N . GLU A 1 172 ? 3.275 7.925 2.189 1.00 91.06 172 GLU A N 1
ATOM 1350 C CA . GLU A 1 172 ? 3.008 8.458 0.848 1.00 91.06 172 GLU A CA 1
ATOM 1351 C C . GLU A 1 172 ? 4.303 8.894 0.141 1.00 91.06 172 GLU A C 1
ATOM 1353 O O . GLU A 1 172 ? 4.607 8.443 -0.967 1.00 91.06 172 GLU A O 1
ATOM 1358 N N . THR A 1 173 ? 5.111 9.729 0.798 1.00 92.88 173 THR A N 1
ATOM 1359 C CA . THR A 1 173 ? 6.378 10.206 0.225 1.00 92.88 173 THR A CA 1
ATOM 1360 C C . THR A 1 173 ? 7.363 9.064 -0.020 1.00 92.88 173 THR A C 1
ATOM 1362 O O . THR A 1 173 ? 8.130 9.115 -0.983 1.00 92.88 173 THR A O 1
ATOM 1365 N N . ASN A 1 174 ? 7.332 8.003 0.792 1.00 92.88 174 ASN A N 1
ATOM 1366 C CA . ASN A 1 174 ? 8.136 6.807 0.564 1.00 92.88 174 ASN A CA 1
ATOM 1367 C C . ASN A 1 174 ? 7.688 6.025 -0.682 1.00 92.88 174 ASN A C 1
ATOM 1369 O O . ASN A 1 174 ? 8.546 5.583 -1.450 1.00 92.88 174 ASN A O 1
ATOM 1373 N N . TYR A 1 175 ? 6.377 5.892 -0.927 1.00 91.81 175 TYR A N 1
ATOM 1374 C CA . TYR A 1 175 ? 5.860 5.300 -2.168 1.00 91.81 175 TYR A CA 1
ATOM 1375 C C . TYR A 1 175 ? 6.320 6.088 -3.395 1.00 91.81 175 TYR A C 1
ATOM 1377 O O . TYR A 1 175 ? 6.832 5.493 -4.345 1.00 91.81 175 TYR A O 1
ATOM 1385 N N . TRP A 1 176 ? 6.228 7.419 -3.344 1.00 93.56 176 TRP A N 1
ATOM 1386 C CA . TRP A 1 176 ? 6.691 8.284 -4.427 1.00 93.56 176 TRP A CA 1
ATOM 1387 C C . TRP A 1 176 ? 8.201 8.160 -4.674 1.00 93.56 176 TRP A C 1
ATOM 1389 O O . TRP A 1 176 ? 8.626 7.898 -5.800 1.00 93.56 176 TRP A O 1
ATOM 1399 N N . ARG A 1 177 ? 9.025 8.272 -3.621 1.00 94.56 177 ARG A N 1
ATOM 1400 C CA . ARG A 1 177 ? 10.493 8.171 -3.728 1.00 94.56 177 ARG A CA 1
ATOM 1401 C C . ARG A 1 177 ? 10.944 6.808 -4.233 1.00 94.56 177 ARG A C 1
ATOM 1403 O O . ARG A 1 177 ? 11.831 6.742 -5.080 1.00 94.56 177 ARG A O 1
ATOM 1410 N N . THR A 1 178 ? 10.342 5.731 -3.732 1.00 93.44 178 THR A N 1
ATOM 1411 C CA . THR A 1 178 ? 10.698 4.367 -4.145 1.00 93.44 178 THR A CA 1
ATOM 1412 C C . THR A 1 178 ? 10.290 4.121 -5.595 1.00 93.44 178 THR A C 1
ATOM 1414 O O . THR A 1 178 ? 11.111 3.649 -6.376 1.00 93.44 178 THR A O 1
ATOM 1417 N N . GLY A 1 179 ? 9.072 4.513 -5.988 1.00 92.69 179 GLY A N 1
ATOM 1418 C CA . GLY A 1 179 ? 8.609 4.400 -7.373 1.00 92.69 179 GLY A CA 1
ATOM 1419 C C . GLY A 1 179 ? 9.491 5.182 -8.346 1.00 92.69 179 GLY A C 1
ATOM 1420 O O . GLY A 1 179 ? 9.934 4.640 -9.359 1.00 92.69 179 GLY A O 1
ATOM 1421 N N . PHE A 1 180 ? 9.828 6.429 -8.004 1.00 94.88 180 PHE A N 1
ATOM 1422 C CA . PHE A 1 180 ? 10.729 7.257 -8.805 1.00 94.88 180 PHE A CA 1
ATOM 1423 C C . PHE A 1 180 ? 12.149 6.676 -8.876 1.00 94.88 180 PHE A C 1
ATOM 1425 O O . PHE A 1 180 ? 12.748 6.641 -9.949 1.00 94.88 180 PHE A O 1
ATOM 1432 N N . GLY A 1 181 ? 12.678 6.173 -7.758 1.00 94.44 181 GLY A N 1
ATOM 1433 C CA . GLY A 1 181 ? 13.990 5.530 -7.704 1.00 94.44 181 GLY A CA 1
ATOM 1434 C C . GLY A 1 181 ? 14.072 4.285 -8.589 1.00 94.44 181 GLY A C 1
ATOM 1435 O O . GLY A 1 181 ? 15.016 4.149 -9.364 1.00 94.44 181 GLY A O 1
ATOM 1436 N N . VAL A 1 182 ? 13.062 3.410 -8.537 1.00 93.88 182 VAL A N 1
ATOM 1437 C CA . VAL A 1 182 ? 12.982 2.215 -9.395 1.00 93.88 182 VAL A CA 1
ATOM 1438 C C . VAL A 1 182 ? 12.891 2.607 -10.871 1.00 93.88 182 VAL A C 1
ATOM 1440 O O . VAL A 1 182 ? 13.594 2.026 -11.699 1.00 93.88 182 VAL A O 1
ATOM 1443 N N . LEU A 1 183 ? 12.093 3.626 -11.205 1.00 93.56 183 LEU A N 1
ATOM 1444 C CA . LEU A 1 183 ? 11.997 4.143 -12.570 1.00 93.56 183 LEU A CA 1
ATOM 1445 C C . LEU A 1 183 ? 13.356 4.663 -13.057 1.00 93.56 183 LEU A C 1
ATOM 1447 O O . LEU A 1 183 ? 13.815 4.266 -14.128 1.00 93.56 183 LEU A O 1
ATOM 1451 N N . LEU A 1 184 ? 14.039 5.483 -12.258 1.00 95.12 184 LEU A N 1
ATOM 1452 C CA . LEU A 1 184 ? 15.348 6.041 -12.600 1.00 95.12 184 LEU A CA 1
ATOM 1453 C C . LEU A 1 184 ? 16.397 4.939 -12.801 1.00 95.12 184 LEU A C 1
ATOM 1455 O O . LEU A 1 184 ? 17.106 4.943 -13.809 1.00 95.12 184 LEU A O 1
ATOM 1459 N N . VAL A 1 185 ? 16.459 3.959 -11.895 1.00 94.94 185 VAL A N 1
ATOM 1460 C CA . VAL A 1 185 ? 17.352 2.798 -12.033 1.00 94.94 185 VAL A CA 1
ATOM 1461 C C . VAL A 1 185 ? 17.028 2.014 -13.305 1.00 94.94 185 VAL A C 1
ATOM 1463 O O . VAL A 1 185 ? 17.946 1.654 -14.042 1.00 94.94 185 VAL A O 1
ATOM 1466 N N . SER A 1 186 ? 15.746 1.803 -13.619 1.00 92.12 186 SER A N 1
ATOM 1467 C CA . SER A 1 186 ? 15.339 1.089 -14.834 1.00 92.12 186 SER A CA 1
ATOM 1468 C C . SER A 1 186 ? 15.782 1.806 -16.115 1.00 92.12 186 SER A C 1
ATOM 1470 O O . SER A 1 186 ? 16.267 1.154 -17.041 1.00 92.12 186 SER A O 1
ATOM 1472 N N . VAL A 1 187 ? 15.720 3.144 -16.147 1.00 91.81 187 VAL A N 1
ATOM 1473 C CA . VAL A 1 187 ? 16.202 3.952 -17.277 1.00 91.81 187 VAL A CA 1
ATOM 1474 C C . VAL A 1 187 ? 17.717 3.844 -17.415 1.00 91.81 187 VAL A C 1
ATOM 1476 O O . VAL A 1 187 ? 18.207 3.624 -18.520 1.00 91.81 187 VAL A O 1
ATOM 1479 N N . ILE A 1 188 ? 18.468 3.945 -16.316 1.00 94.56 188 ILE A N 1
ATOM 1480 C CA . ILE A 1 188 ? 19.932 3.808 -16.348 1.00 94.56 188 ILE A CA 1
ATOM 1481 C C . ILE A 1 188 ? 20.331 2.428 -16.880 1.00 94.56 188 ILE A C 1
ATOM 1483 O O . ILE A 1 188 ? 21.163 2.336 -17.781 1.00 94.56 188 ILE A O 1
ATOM 1487 N N . VAL A 1 189 ? 19.717 1.358 -16.370 1.00 93.81 189 VAL A N 1
ATOM 1488 C CA . VAL A 1 189 ? 19.994 -0.014 -16.823 1.00 93.81 189 VAL A CA 1
ATOM 1489 C C . VAL A 1 189 ? 19.665 -0.180 -18.309 1.00 93.81 189 VAL A C 1
ATOM 1491 O O . VAL A 1 189 ? 20.472 -0.742 -19.051 1.00 93.81 189 VAL A O 1
ATOM 1494 N N . ALA A 1 190 ? 18.533 0.357 -18.771 1.00 90.94 190 ALA A N 1
ATOM 1495 C CA . ALA A 1 190 ? 18.160 0.323 -20.183 1.00 90.94 190 ALA A CA 1
ATOM 1496 C C . ALA A 1 190 ? 19.157 1.094 -21.069 1.00 90.94 190 ALA A C 1
ATOM 1498 O O . ALA A 1 190 ? 19.543 0.603 -22.130 1.00 90.94 190 ALA A O 1
ATOM 1499 N N . LEU A 1 191 ? 19.629 2.266 -20.629 1.00 91.19 191 LEU A N 1
ATOM 1500 C CA . LEU A 1 191 ? 20.636 3.050 -21.351 1.00 91.19 191 LEU A CA 1
ATOM 1501 C C . LEU A 1 191 ? 21.974 2.310 -21.450 1.00 91.19 191 LEU A C 1
ATOM 1503 O O . LEU A 1 191 ? 22.551 2.238 -22.536 1.00 91.19 191 LEU A O 1
ATOM 1507 N N . LEU A 1 192 ? 22.448 1.719 -20.350 1.00 94.19 192 LEU A N 1
ATOM 1508 C CA . LEU A 1 192 ? 23.676 0.919 -20.341 1.00 94.19 192 LEU A CA 1
ATOM 1509 C C . LEU A 1 192 ? 23.561 -0.298 -21.266 1.00 94.19 192 LEU A C 1
ATOM 1511 O O . LEU A 1 192 ? 24.496 -0.592 -22.012 1.00 94.19 192 LEU A O 1
ATOM 1515 N N . PHE A 1 193 ? 22.403 -0.962 -21.277 1.00 91.25 193 PHE A N 1
ATOM 1516 C CA . PHE A 1 193 ? 22.127 -2.067 -22.191 1.00 91.25 193 PHE A CA 1
ATOM 1517 C C . PHE A 1 193 ? 22.165 -1.621 -23.662 1.00 91.25 193 PHE A C 1
ATOM 1519 O O . PHE A 1 193 ? 22.818 -2.263 -24.485 1.00 91.25 193 PHE A O 1
ATOM 1526 N N . CYS A 1 194 ? 21.543 -0.488 -23.999 1.00 89.50 194 CYS A N 1
ATOM 1527 C CA . CYS A 1 194 ? 21.586 0.066 -25.354 1.00 89.50 194 CYS A CA 1
ATOM 1528 C C . CYS A 1 194 ? 23.016 0.413 -25.793 1.00 89.50 194 CYS A C 1
ATOM 1530 O O . CYS A 1 194 ? 23.417 0.056 -26.901 1.00 89.50 194 CYS A O 1
ATOM 1532 N N . ILE A 1 195 ? 23.808 1.059 -24.929 1.00 91.19 195 ILE A N 1
ATOM 1533 C CA . ILE A 1 195 ? 25.214 1.390 -25.213 1.00 91.19 195 ILE A CA 1
ATOM 1534 C C . ILE A 1 195 ? 26.025 0.112 -25.452 1.00 91.19 195 ILE A C 1
ATOM 1536 O O . ILE A 1 195 ? 26.778 0.030 -26.426 1.00 91.19 195 ILE A O 1
ATOM 1540 N N . PHE A 1 196 ? 25.831 -0.905 -24.609 1.00 91.88 196 PHE A N 1
ATOM 1541 C CA . PHE A 1 196 ? 26.486 -2.200 -24.757 1.00 91.88 196 PHE A CA 1
ATOM 1542 C C . PHE A 1 196 ? 26.169 -2.835 -26.117 1.00 91.88 196 PHE A C 1
ATOM 1544 O O . PHE A 1 196 ? 27.088 -3.147 -26.876 1.00 91.88 196 PHE A O 1
ATOM 1551 N N . VAL A 1 197 ? 24.892 -2.935 -26.498 1.00 89.44 197 VAL A N 1
ATOM 1552 C CA . VAL A 1 197 ? 24.500 -3.526 -27.788 1.00 89.44 197 VAL A CA 1
ATOM 1553 C C . VAL A 1 197 ? 25.034 -2.718 -28.977 1.00 89.44 197 VAL A C 1
ATOM 1555 O O . VAL A 1 197 ? 25.558 -3.300 -29.928 1.00 89.44 197 VAL A O 1
ATOM 1558 N N . ILE A 1 198 ? 24.975 -1.383 -28.924 1.00 87.25 198 ILE A N 1
ATOM 1559 C CA . ILE A 1 198 ? 25.512 -0.520 -29.989 1.00 87.25 198 ILE A CA 1
ATOM 1560 C C . ILE A 1 198 ? 27.027 -0.716 -30.137 1.00 87.25 198 ILE A C 1
ATOM 1562 O O . ILE A 1 198 ? 27.519 -0.823 -31.261 1.00 87.25 198 ILE A O 1
ATOM 1566 N N . SER A 1 199 ? 27.768 -0.829 -29.031 1.00 88.75 199 SER A N 1
ATOM 1567 C CA . SER A 1 199 ? 29.218 -1.060 -29.066 1.00 88.75 199 SER A CA 1
ATOM 1568 C C . SER A 1 199 ? 29.598 -2.410 -29.690 1.00 88.75 199 SER A C 1
ATOM 1570 O O . SER A 1 199 ? 30.558 -2.472 -30.460 1.00 88.75 199 SER A O 1
ATOM 1572 N N . LEU A 1 200 ? 28.810 -3.469 -29.457 1.00 88.50 200 LEU A N 1
ATOM 1573 C CA . LEU A 1 200 ? 28.985 -4.777 -30.104 1.00 88.50 200 LEU A CA 1
ATOM 1574 C C . LEU A 1 200 ? 28.695 -4.725 -31.615 1.00 88.50 200 LEU A C 1
ATOM 1576 O O . LEU A 1 200 ? 29.396 -5.335 -32.430 1.00 88.50 200 LEU A O 1
ATOM 1580 N N . ILE A 1 201 ? 27.675 -3.966 -32.019 1.00 85.94 201 ILE A N 1
ATOM 1581 C CA . ILE A 1 201 ? 27.366 -3.751 -33.440 1.00 85.94 201 ILE A CA 1
ATOM 1582 C C . ILE A 1 201 ? 28.488 -2.942 -34.112 1.00 85.94 201 ILE A C 1
ATOM 1584 O O . ILE A 1 201 ? 28.882 -3.232 -35.243 1.00 85.94 201 ILE A O 1
ATOM 1588 N N . PHE A 1 202 ? 29.039 -1.946 -33.419 1.00 85.69 202 PHE A N 1
ATOM 1589 C CA . PHE A 1 202 ? 30.113 -1.110 -33.946 1.00 85.69 202 PHE A CA 1
ATOM 1590 C C . PHE A 1 202 ? 31.441 -1.870 -34.074 1.00 85.69 202 PHE A C 1
ATOM 1592 O O . PHE A 1 202 ? 32.105 -1.775 -35.109 1.00 85.69 202 PHE A O 1
ATOM 1599 N N . SER A 1 203 ? 31.811 -2.677 -33.074 1.00 84.50 203 SER A N 1
ATOM 1600 C CA . SER A 1 203 ? 33.037 -3.486 -33.105 1.00 84.50 203 SER A CA 1
ATOM 1601 C C . SER A 1 203 ? 32.998 -4.555 -34.202 1.00 84.50 203 SER A C 1
ATOM 1603 O O . SER A 1 203 ? 33.966 -4.709 -34.951 1.00 84.50 203 SER A O 1
ATOM 1605 N N . SER A 1 204 ? 31.855 -5.223 -34.388 1.00 82.25 204 SER A N 1
ATOM 1606 C CA . SER A 1 204 ? 31.660 -6.173 -35.493 1.00 82.25 204 SER A CA 1
ATOM 1607 C C . SER A 1 204 ? 31.696 -5.494 -36.870 1.00 82.25 204 SER A C 1
ATOM 1609 O O . SER A 1 204 ? 32.243 -6.056 -37.823 1.00 82.25 204 SER A O 1
ATOM 1611 N N . TRP A 1 205 ? 31.193 -4.258 -36.991 1.00 78.44 205 TRP A N 1
ATOM 1612 C CA . TRP A 1 205 ? 31.301 -3.472 -38.224 1.00 78.44 205 TRP A CA 1
ATOM 1613 C C . TRP A 1 205 ? 32.745 -3.076 -38.552 1.00 78.44 205 TRP A C 1
ATOM 1615 O O . TRP A 1 205 ? 33.172 -3.221 -39.700 1.00 78.44 205 TRP A O 1
ATOM 1625 N N . LEU A 1 206 ? 33.510 -2.618 -37.556 1.00 78.50 206 LEU A N 1
ATOM 1626 C CA . LEU A 1 206 ? 34.929 -2.287 -37.706 1.00 78.50 206 LEU A CA 1
ATOM 1627 C C . LEU A 1 206 ? 35.751 -3.504 -38.137 1.00 78.50 206 LEU A C 1
ATOM 1629 O O . LEU A 1 206 ? 36.530 -3.388 -39.084 1.00 78.50 206 LEU A O 1
ATOM 1633 N N . GLY A 1 207 ? 35.531 -4.663 -37.506 1.00 75.50 207 GLY A N 1
ATOM 1634 C CA . GLY A 1 207 ? 36.192 -5.919 -37.871 1.00 75.50 207 GLY A CA 1
ATOM 1635 C C . GLY A 1 207 ? 35.875 -6.354 -39.304 1.00 75.50 207 GLY A C 1
ATOM 1636 O O . GLY A 1 207 ? 36.786 -6.662 -40.072 1.00 75.50 207 GLY A O 1
ATOM 1637 N N . TYR A 1 208 ? 34.600 -6.286 -39.708 1.00 74.50 208 TYR A N 1
ATOM 1638 C CA . TYR A 1 208 ? 34.198 -6.575 -41.087 1.00 74.50 208 TYR A CA 1
ATOM 1639 C C . TYR A 1 208 ? 34.853 -5.608 -42.084 1.00 74.50 208 TYR A C 1
ATOM 1641 O O . TYR A 1 208 ? 35.385 -6.034 -43.109 1.00 74.50 208 TYR A O 1
ATOM 1649 N N . ARG A 1 209 ? 34.872 -4.302 -41.781 1.00 76.75 209 ARG A N 1
ATOM 1650 C CA . ARG A 1 209 ? 35.467 -3.288 -42.661 1.00 76.75 209 ARG A CA 1
ATOM 1651 C C . ARG A 1 209 ? 36.977 -3.487 -42.809 1.00 76.75 209 ARG A C 1
ATOM 1653 O O . ARG A 1 209 ? 37.458 -3.518 -43.940 1.00 76.75 209 ARG A O 1
ATOM 1660 N N . TRP A 1 210 ? 37.702 -3.702 -41.710 1.00 70.88 210 TRP A N 1
ATOM 1661 C CA . TRP A 1 210 ? 39.140 -4.005 -41.731 1.00 70.88 210 TRP A CA 1
ATOM 1662 C C . TRP A 1 210 ? 39.455 -5.264 -42.539 1.00 70.88 210 TRP A C 1
ATOM 1664 O O . TRP A 1 210 ? 40.341 -5.239 -43.389 1.00 70.88 210 TRP A O 1
ATOM 1674 N N . TRP A 1 211 ? 38.687 -6.338 -42.350 1.00 67.94 211 TRP A N 1
ATOM 1675 C CA . TRP A 1 211 ? 38.858 -7.571 -43.115 1.00 67.94 211 TRP A CA 1
ATOM 1676 C C . TRP A 1 211 ? 38.605 -7.378 -44.618 1.00 67.94 211 TRP A C 1
ATOM 1678 O O . TRP A 1 211 ? 39.382 -7.859 -45.442 1.00 67.94 211 TRP A O 1
ATOM 1688 N N . THR A 1 212 ? 37.571 -6.620 -45.005 1.00 68.69 212 THR A N 1
ATOM 1689 C CA . THR A 1 212 ? 37.314 -6.327 -46.428 1.00 68.69 212 THR A CA 1
ATOM 1690 C C . THR A 1 212 ? 38.395 -5.455 -47.072 1.00 68.69 212 THR A C 1
ATOM 1692 O O . THR A 1 212 ? 38.768 -5.710 -48.217 1.00 68.69 212 THR A O 1
ATOM 1695 N N . VAL A 1 213 ? 38.927 -4.460 -46.353 1.00 72.69 213 VAL A N 1
ATOM 1696 C CA . VAL A 1 213 ? 40.033 -3.614 -46.837 1.00 72.69 213 VAL A CA 1
ATOM 1697 C C . VAL A 1 213 ? 41.322 -4.430 -46.944 1.00 72.69 213 VAL A C 1
ATOM 1699 O O . VAL A 1 213 ? 41.982 -4.381 -47.978 1.00 72.69 213 VAL A O 1
ATOM 1702 N N . GLY A 1 214 ? 41.636 -5.254 -45.940 1.00 68.62 214 GLY A N 1
ATOM 1703 C CA . GLY A 1 214 ? 42.797 -6.148 -45.961 1.00 68.62 214 GLY A CA 1
ATOM 1704 C C . GLY A 1 214 ? 42.746 -7.166 -47.103 1.00 68.62 214 GLY A C 1
ATOM 1705 O O . GLY A 1 214 ? 43.753 -7.399 -47.766 1.00 68.62 214 GLY A O 1
ATOM 1706 N N . ARG A 1 215 ? 41.564 -7.720 -47.407 1.00 64.31 215 ARG A N 1
ATOM 1707 C CA . ARG A 1 215 ? 41.374 -8.635 -48.543 1.00 64.31 215 ARG A CA 1
ATOM 1708 C C . ARG A 1 215 ? 41.600 -7.950 -49.895 1.00 64.31 215 ARG A C 1
ATOM 1710 O O . ARG A 1 215 ? 42.217 -8.554 -50.766 1.00 64.31 215 ARG A O 1
ATOM 1717 N N . LYS A 1 216 ? 41.120 -6.713 -50.077 1.00 61.53 216 LYS A N 1
ATOM 1718 C CA . LYS A 1 216 ? 41.368 -5.939 -51.308 1.00 61.53 216 LYS A CA 1
ATOM 1719 C C . LYS A 1 216 ? 42.852 -5.599 -51.470 1.00 61.53 216 LYS A C 1
ATOM 1721 O O . LYS A 1 216 ? 43.408 -5.859 -52.529 1.00 61.53 216 LYS A O 1
ATOM 1726 N N . ALA A 1 217 ? 43.503 -5.135 -50.402 1.00 61.66 217 ALA A N 1
ATOM 1727 C CA . ALA A 1 217 ? 44.934 -4.826 -50.408 1.00 61.66 217 ALA A CA 1
ATOM 1728 C C . ALA A 1 217 ? 45.818 -6.063 -50.669 1.00 61.66 217 ALA A C 1
ATOM 1730 O O . ALA A 1 217 ? 46.851 -5.962 -51.323 1.00 61.66 217 ALA A O 1
ATOM 1731 N N . PHE A 1 218 ? 45.418 -7.244 -50.183 1.00 58.34 218 PHE A N 1
ATOM 1732 C CA . PHE A 1 218 ? 46.105 -8.498 -50.499 1.00 58.34 218 PHE A CA 1
ATOM 1733 C C . PHE A 1 218 ? 45.866 -8.920 -51.955 1.00 58.34 218 PHE A C 1
ATOM 1735 O O . PHE A 1 218 ? 46.817 -9.283 -52.633 1.00 58.34 218 PHE A O 1
ATOM 1742 N N . GLY A 1 219 ? 44.631 -8.818 -52.460 1.00 58.25 219 GLY A N 1
ATOM 1743 C CA . GLY A 1 219 ? 44.291 -9.167 -53.845 1.00 58.25 219 GLY A CA 1
ATOM 1744 C C . GLY A 1 219 ? 45.050 -8.350 -54.896 1.00 58.25 219 GLY A C 1
ATOM 1745 O O . GLY A 1 219 ? 45.568 -8.924 -55.848 1.00 58.25 219 GLY A O 1
ATOM 1746 N N . GLU A 1 220 ? 45.198 -7.039 -54.689 1.00 57.94 220 GLU A N 1
ATOM 1747 C CA . GLU A 1 220 ? 45.948 -6.159 -55.603 1.00 57.94 220 GLU A CA 1
ATOM 1748 C C . GLU A 1 220 ? 47.457 -6.466 -55.630 1.00 57.94 220 GLU A C 1
ATOM 1750 O O . GLU A 1 220 ? 48.123 -6.229 -56.635 1.00 57.94 220 GLU A O 1
ATOM 1755 N N . ARG A 1 221 ? 48.011 -7.063 -54.566 1.00 56.50 221 ARG A N 1
ATOM 1756 C CA . ARG A 1 221 ? 49.438 -7.420 -54.486 1.00 56.50 221 ARG A CA 1
ATOM 1757 C C . ARG A 1 221 ? 49.809 -8.678 -55.285 1.00 56.50 221 ARG A C 1
ATOM 1759 O O . ARG A 1 221 ? 50.991 -8.896 -55.532 1.00 56.50 221 ARG A O 1
ATOM 1766 N N . PHE A 1 222 ? 48.829 -9.489 -55.693 1.00 57.22 222 PHE A N 1
ATOM 1767 C CA . PHE A 1 222 ? 49.029 -10.706 -56.501 1.00 57.22 222 PHE A CA 1
ATOM 1768 C C . PHE A 1 222 ? 48.688 -10.525 -57.986 1.00 57.22 222 PHE A C 1
ATOM 1770 O O . PHE A 1 222 ? 48.714 -11.496 -58.743 1.00 57.22 222 PHE A O 1
ATOM 1777 N N . GLN A 1 223 ? 48.387 -9.304 -58.432 1.00 57.22 223 GLN A N 1
ATOM 1778 C CA . GLN A 1 223 ? 48.150 -9.031 -59.844 1.00 57.22 223 GLN A CA 1
ATOM 1779 C C . GLN A 1 223 ? 49.503 -8.971 -60.571 1.00 57.22 223 GLN A C 1
ATOM 1781 O O . GLN A 1 223 ? 50.219 -7.973 -60.513 1.00 57.22 223 GLN A O 1
ATOM 1786 N N . ALA A 1 224 ? 49.895 -10.093 -61.180 1.00 56.09 224 ALA A N 1
ATOM 1787 C CA . ALA A 1 224 ? 51.135 -10.202 -61.941 1.00 56.09 224 ALA A CA 1
ATOM 1788 C C . ALA A 1 224 ? 51.139 -9.203 -63.119 1.00 56.09 224 ALA A C 1
ATOM 1790 O O . ALA A 1 224 ? 50.093 -9.005 -63.745 1.00 56.09 224 ALA A O 1
ATOM 1791 N N . PRO A 1 225 ? 52.286 -8.576 -63.443 1.00 58.81 225 PRO A N 1
ATOM 1792 C CA . PRO A 1 225 ? 52.390 -7.715 -64.613 1.00 58.81 225 PRO A CA 1
ATOM 1793 C C . PRO A 1 225 ? 52.075 -8.526 -65.875 1.00 58.81 225 PRO A C 1
ATOM 1795 O O . PRO A 1 225 ? 52.628 -9.605 -66.083 1.00 58.81 225 PRO A O 1
ATOM 1798 N N . VAL A 1 226 ? 51.170 -8.003 -66.705 1.00 63.09 226 VAL A N 1
ATOM 1799 C CA . VAL A 1 226 ? 50.855 -8.563 -68.023 1.00 63.09 226 VAL A CA 1
ATOM 1800 C C . VAL A 1 226 ? 52.131 -8.496 -68.864 1.00 63.09 226 VAL A C 1
ATOM 1802 O O . VAL A 1 226 ? 52.616 -7.406 -69.167 1.00 63.09 226 VAL A O 1
ATOM 1805 N N . LEU A 1 227 ? 52.716 -9.656 -69.173 1.00 60.94 227 LEU A N 1
ATOM 1806 C CA . LEU A 1 227 ? 53.837 -9.753 -70.107 1.00 60.94 227 LEU A CA 1
ATOM 1807 C C . LEU A 1 227 ? 53.341 -9.348 -71.505 1.00 60.94 227 LEU A C 1
ATOM 1809 O O . LEU A 1 227 ? 52.251 -9.774 -71.885 1.00 60.94 227 LEU A O 1
ATOM 1813 N N . PRO A 1 228 ? 54.095 -8.532 -72.262 1.00 64.00 228 PRO A N 1
ATOM 1814 C CA . PRO A 1 228 ? 53.709 -8.174 -73.621 1.00 64.00 228 PRO A CA 1
ATOM 1815 C C . PRO A 1 228 ? 53.700 -9.418 -74.517 1.00 64.00 228 PRO A C 1
ATOM 1817 O O . PRO A 1 228 ? 54.600 -10.258 -74.428 1.00 64.00 228 PRO A O 1
ATOM 1820 N N . ASP A 1 229 ? 52.677 -9.518 -75.368 1.00 66.50 229 ASP A N 1
ATOM 1821 C CA . ASP A 1 229 ? 52.503 -10.629 -76.303 1.00 66.50 229 ASP A CA 1
ATOM 1822 C C . ASP A 1 229 ? 53.720 -10.764 -77.238 1.00 66.50 229 ASP A C 1
ATOM 1824 O O . ASP A 1 229 ? 54.279 -9.751 -77.682 1.00 66.50 229 ASP A O 1
ATOM 1828 N N . PRO A 1 230 ? 54.158 -11.997 -77.555 1.00 64.38 230 PRO A N 1
ATOM 1829 C CA . PRO A 1 230 ? 55.260 -12.203 -78.481 1.00 64.38 230 PRO A CA 1
ATOM 1830 C C . PRO A 1 230 ? 54.870 -11.738 -79.896 1.00 64.38 230 PRO A C 1
ATOM 1832 O O . PRO A 1 230 ? 53.713 -11.892 -80.297 1.00 64.38 230 PRO A O 1
ATOM 1835 N N . PRO A 1 231 ? 55.821 -11.190 -80.675 1.00 58.91 231 PRO A N 1
ATOM 1836 C CA . PRO A 1 231 ? 55.546 -10.747 -82.033 1.00 58.91 231 PRO A CA 1
ATOM 1837 C C . PRO A 1 231 ? 55.100 -11.930 -82.899 1.00 58.91 231 PRO A C 1
ATOM 1839 O O . PRO A 1 231 ? 55.743 -12.981 -82.930 1.00 58.91 231 PRO A O 1
ATOM 1842 N N . VAL A 1 232 ? 53.969 -11.736 -83.575 1.00 64.50 232 VAL A N 1
ATOM 1843 C CA . VAL A 1 232 ? 53.385 -12.677 -84.537 1.00 64.50 232 VAL A CA 1
ATOM 1844 C C . VAL A 1 232 ? 54.302 -12.745 -85.772 1.00 64.50 232 VAL A C 1
ATOM 1846 O O . VAL A 1 232 ? 54.786 -11.689 -86.187 1.00 64.50 232 VAL A O 1
ATOM 1849 N N . PRO A 1 233 ? 54.581 -13.947 -86.316 1.00 63.56 233 PRO A N 1
ATOM 1850 C CA . PRO A 1 233 ? 55.489 -14.134 -87.451 1.00 63.56 233 PRO A CA 1
ATOM 1851 C C . PRO A 1 233 ? 55.011 -13.482 -88.752 1.00 63.56 233 PRO A C 1
ATOM 1853 O O . PRO A 1 233 ? 53.778 -13.392 -88.963 1.00 63.56 233 PRO A O 1
#